Protein AF-A0A956IUY6-F1 (afdb_monomer_lite)

pLDDT: mean 93.05, std 10.93, range [33.16, 98.94]

Secondary structure (DSSP, 8-state):
-HHHHHHTT---HHHHHHHHHHHHHTT-HHHHHHHHHHHHTS--SSHHHHHHHHHHHHHHHHHHHHHTT-HHHHHHHHHHHHHHHHHHHT-TT--HHHHHHHHHHHHHHHHHTT-HHHHHHHHHHHHHH-TT-THHHHHHHHHHHHTT-HHHHHHHHHHHHT-SSS-HHHHHHHHHHHHHHHHHHTPPPPHHHHHHHHH--SSHHHHHHHHHHTTSS-HHHHHHT--SHHHHHHHHHHHHHHHHHTT-HHHHHHHHHHHHHTT-TTSHHHHHHHHHHHHT---SS---PPP--PPP-

Radius of gyration: 19.84 Å; chains: 1; bounding box: 49×43×56 Å

Structure (mmCIF, N/CA/C/O backbone):
data_AF-A0A956IUY6-F1
#
_entry.id   AF-A0A956IUY6-F1
#
loop_
_atom_site.group_PDB
_atom_site.id
_atom_site.type_symbol
_atom_site.label_atom_id
_atom_site.label_alt_id
_atom_site.label_comp_id
_atom_site.label_asym_id
_atom_site.label_entity_id
_atom_site.label_seq_id
_atom_site.pdbx_PDB_ins_code
_atom_site.Cartn_x
_atom_site.Cartn_y
_atom_site.Cartn_z
_atom_site.occupancy
_atom_site.B_iso_or_equiv
_atom_site.auth_seq_id
_atom_site.auth_comp_id
_atom_site.auth_asym_id
_atom_site.auth_atom_id
_atom_site.pdbx_PDB_model_num
ATOM 1 N N . ALA A 1 1 ? 6.434 24.674 -9.791 1.00 61.94 1 ALA A N 1
ATOM 2 C CA . ALA A 1 1 ? 7.194 24.278 -8.584 1.00 61.94 1 ALA A CA 1
ATOM 3 C C . ALA A 1 1 ? 8.699 24.231 -8.890 1.00 61.94 1 ALA A C 1
ATOM 5 O O . ALA A 1 1 ? 9.074 24.404 -10.044 1.00 61.94 1 ALA A O 1
ATOM 6 N N . LEU A 1 2 ? 9.573 24.048 -7.887 1.00 55.81 2 LEU A N 1
ATOM 7 C CA . LEU A 1 2 ? 11.030 23.901 -8.090 1.00 55.81 2 LEU A CA 1
ATOM 8 C C . LEU A 1 2 ? 11.377 22.728 -9.030 1.00 55.81 2 LEU A C 1
ATOM 10 O O . LEU A 1 2 ? 12.311 22.848 -9.816 1.00 55.81 2 LEU A O 1
ATOM 14 N N . LEU A 1 3 ? 10.569 21.661 -9.022 1.00 58.75 3 LEU A N 1
ATOM 15 C CA . LEU A 1 3 ? 10.688 20.514 -9.929 1.00 58.75 3 LEU A CA 1
ATOM 16 C C . LEU A 1 3 ? 10.552 20.921 -11.410 1.00 58.75 3 LEU A C 1
ATOM 18 O O . LEU A 1 3 ? 11.445 20.638 -12.200 1.00 58.75 3 LEU A O 1
ATOM 22 N N . ASP A 1 4 ? 9.523 21.698 -11.769 1.00 61.16 4 ASP A N 1
ATOM 23 C CA . ASP A 1 4 ? 9.330 22.192 -13.149 1.00 61.16 4 ASP A CA 1
ATOM 24 C C . ASP A 1 4 ? 10.471 23.102 -13.622 1.00 61.16 4 ASP A C 1
ATOM 26 O O . ASP A 1 4 ? 10.747 23.199 -14.816 1.00 61.16 4 ASP A O 1
ATOM 30 N N . ARG A 1 5 ? 11.124 23.815 -12.693 1.00 58.72 5 ARG A N 1
ATOM 31 C CA . ARG A 1 5 ? 12.310 24.627 -13.004 1.00 58.72 5 ARG A CA 1
ATOM 32 C C . ARG A 1 5 ? 13.546 23.750 -13.196 1.00 58.72 5 ARG A C 1
ATOM 34 O O . ARG A 1 5 ? 14.328 24.044 -14.088 1.00 58.72 5 ARG A O 1
ATOM 41 N N . SER A 1 6 ? 13.691 22.680 -12.414 1.00 56.53 6 SER A N 1
ATOM 42 C CA . SER A 1 6 ? 14.777 21.701 -12.554 1.00 56.53 6 SER A CA 1
ATOM 43 C C . SER A 1 6 ? 14.694 20.939 -13.879 1.00 56.53 6 SER A C 1
ATOM 45 O O . SER A 1 6 ? 15.703 20.785 -14.557 1.00 56.53 6 SER A O 1
ATOM 47 N N . LEU A 1 7 ? 13.490 20.523 -14.286 1.00 58.47 7 LEU A N 1
ATOM 48 C CA . LEU A 1 7 ? 13.259 19.794 -15.539 1.00 58.47 7 LEU A CA 1
ATOM 49 C C . LEU A 1 7 ? 13.544 20.633 -16.792 1.00 58.47 7 LEU A C 1
ATOM 51 O O . LEU A 1 7 ? 13.883 20.086 -17.835 1.00 58.47 7 LEU A O 1
ATOM 55 N N . LYS A 1 8 ? 13.438 21.963 -16.691 1.00 62.16 8 LYS A N 1
ATOM 56 C CA . LYS A 1 8 ? 13.801 22.892 -17.774 1.00 62.16 8 LYS A CA 1
ATOM 57 C C . LYS A 1 8 ? 15.310 23.072 -17.949 1.00 62.16 8 LYS A C 1
ATOM 59 O O . LYS A 1 8 ? 15.712 23.672 -18.941 1.00 62.16 8 LYS A O 1
ATOM 64 N N . ILE A 1 9 ? 16.116 22.624 -16.986 1.00 61.91 9 ILE A N 1
ATOM 65 C CA . ILE A 1 9 ? 17.575 22.771 -17.006 1.00 61.91 9 ILE A CA 1
ATOM 66 C C . ILE A 1 9 ? 18.215 21.474 -17.511 1.00 61.91 9 ILE A C 1
ATOM 68 O O . ILE A 1 9 ? 18.992 21.534 -18.457 1.00 61.91 9 ILE A O 1
ATOM 72 N N . GLU A 1 10 ? 17.843 20.318 -16.949 1.00 63.88 10 GLU A N 1
ATOM 73 C CA . GLU A 1 10 ? 18.279 19.003 -17.438 1.00 63.88 10 GLU A CA 1
ATOM 74 C C . GLU A 1 10 ? 17.299 17.903 -16.976 1.00 63.88 10 GLU A C 1
ATOM 76 O O . GLU A 1 10 ? 17.113 17.709 -15.767 1.00 63.88 10 GLU A O 1
ATOM 81 N N . PRO A 1 11 ? 16.619 17.193 -17.895 1.00 67.75 11 PRO A N 1
ATOM 82 C CA . PRO A 1 11 ? 15.758 16.082 -17.520 1.00 67.75 11 PRO A CA 1
ATOM 83 C C . PRO A 1 11 ? 16.616 14.884 -17.095 1.00 67.75 11 PRO A C 1
ATOM 85 O O . PRO A 1 11 ? 17.302 14.273 -17.908 1.00 67.75 11 PRO A O 1
ATOM 88 N N . VAL A 1 12 ? 16.551 14.532 -15.811 1.00 83.75 12 VAL A N 1
ATOM 89 C CA . VAL A 1 12 ? 17.154 13.306 -15.266 1.00 83.75 12 VAL A CA 1
ATOM 90 C C . VAL A 1 12 ? 16.061 12.281 -14.934 1.00 83.75 12 VAL A C 1
ATOM 92 O O . VAL A 1 12 ? 14.978 12.690 -14.494 1.00 83.75 12 VAL A O 1
ATOM 95 N N . PRO A 1 13 ? 16.318 10.963 -15.078 1.00 85.94 13 PRO A N 1
ATOM 96 C CA . PRO A 1 13 ? 15.289 9.928 -14.921 1.00 85.94 13 PRO A CA 1
ATOM 97 C C . PRO A 1 13 ? 14.530 9.997 -13.588 1.00 85.94 13 PRO A C 1
ATOM 99 O O . PRO A 1 13 ? 13.305 9.929 -13.574 1.00 85.94 13 PRO A O 1
ATOM 102 N N . ASN A 1 14 ? 15.239 10.247 -12.480 1.00 87.88 14 ASN A N 1
ATOM 103 C CA . ASN A 1 14 ? 14.647 10.422 -11.147 1.00 87.88 14 ASN A CA 1
ATOM 104 C C . ASN A 1 14 ? 13.584 11.534 -11.101 1.00 87.88 14 ASN A C 1
ATOM 106 O O . ASN A 1 14 ? 12.531 11.370 -10.488 1.00 87.88 14 ASN A O 1
ATOM 110 N N . SER A 1 15 ? 13.860 12.680 -11.730 1.00 88.75 15 SER A N 1
ATOM 111 C CA . SER A 1 15 ? 12.970 13.845 -11.690 1.00 88.75 15 SER A CA 1
ATOM 112 C C . SER A 1 15 ? 11.702 13.606 -12.499 1.00 88.75 15 SER A C 1
ATOM 114 O O . SER A 1 15 ? 10.618 13.995 -12.065 1.00 88.75 15 SER A O 1
ATOM 116 N N . LEU A 1 16 ? 11.828 12.946 -13.653 1.00 92.25 16 LEU A N 1
ATOM 117 C CA . LEU A 1 16 ? 10.680 12.556 -14.467 1.00 92.25 16 LEU A CA 1
ATOM 118 C C . LEU A 1 16 ? 9.860 11.452 -13.796 1.00 92.25 16 LEU A C 1
ATOM 120 O O . LEU A 1 16 ? 8.638 11.547 -13.782 1.00 92.25 16 LEU A O 1
ATOM 124 N N . PHE A 1 17 ? 10.503 10.470 -13.158 1.00 93.81 17 PHE A N 1
ATOM 125 C CA . PHE A 1 17 ? 9.806 9.434 -12.395 1.00 93.81 17 PHE A CA 1
ATOM 126 C C . PHE A 1 17 ? 8.985 10.034 -11.249 1.00 93.81 17 PHE A C 1
ATOM 128 O O . PHE A 1 17 ? 7.809 9.705 -11.072 1.00 93.81 17 PHE A O 1
ATOM 135 N N . LEU A 1 18 ? 9.584 10.962 -10.494 1.00 93.00 18 LEU A N 1
ATOM 136 C CA . LEU A 1 18 ? 8.896 11.663 -9.414 1.00 93.00 18 LEU A CA 1
ATOM 137 C C . LEU A 1 18 ? 7.740 12.519 -9.945 1.00 93.00 18 LEU A C 1
ATOM 139 O O . LEU A 1 18 ? 6.650 12.476 -9.376 1.00 93.00 18 LEU A O 1
ATOM 143 N N . LEU A 1 19 ? 7.952 13.267 -11.035 1.00 94.00 19 LEU A N 1
ATOM 144 C CA . LEU A 1 19 ? 6.888 14.039 -11.677 1.00 94.00 19 LEU A CA 1
ATOM 145 C C . LEU A 1 19 ? 5.740 13.123 -12.114 1.00 94.00 19 LEU A C 1
ATOM 147 O O . LEU A 1 19 ? 4.598 13.367 -11.736 1.00 94.00 19 LEU A O 1
ATOM 151 N N . GLY A 1 20 ? 6.042 12.052 -12.851 1.00 95.69 20 GLY A N 1
ATOM 152 C CA . GLY A 1 20 ? 5.048 11.098 -13.334 1.00 95.69 20 GLY A CA 1
ATOM 153 C C . GLY A 1 20 ? 4.250 10.470 -12.195 1.00 95.69 20 GLY A C 1
ATOM 154 O O . GLY A 1 20 ? 3.028 10.383 -12.274 1.00 95.69 20 GLY A O 1
ATOM 155 N N . THR A 1 21 ? 4.914 10.128 -11.089 1.00 94.94 21 THR A N 1
ATOM 156 C CA . THR A 1 21 ? 4.263 9.592 -9.884 1.00 94.94 21 THR A CA 1
ATOM 157 C C . THR A 1 21 ? 3.326 10.613 -9.231 1.00 94.94 21 THR A C 1
ATOM 159 O O . THR A 1 21 ? 2.204 10.269 -8.861 1.00 94.94 21 THR A O 1
ATOM 162 N N . ILE A 1 22 ? 3.752 11.873 -9.096 1.00 94.19 22 ILE A N 1
ATOM 163 C CA . ILE A 1 22 ? 2.924 12.943 -8.514 1.00 94.19 22 ILE A CA 1
ATOM 164 C C . ILE A 1 22 ? 1.703 13.224 -9.392 1.00 94.19 22 ILE A C 1
ATOM 166 O O . ILE A 1 22 ? 0.590 13.327 -8.878 1.00 94.19 22 ILE A O 1
ATOM 170 N N . GLU A 1 23 ? 1.899 13.343 -10.704 1.00 96.00 23 GLU A N 1
ATOM 171 C CA . GLU A 1 23 ? 0.816 13.615 -11.647 1.00 96.00 23 GLU A CA 1
ATOM 172 C C . GLU A 1 23 ? -0.161 12.434 -11.728 1.00 96.00 23 GLU A C 1
ATOM 174 O O . GLU A 1 23 ? -1.372 12.648 -11.739 1.00 96.00 23 GLU A O 1
ATOM 179 N N . LEU A 1 24 ? 0.330 11.191 -11.646 1.00 94.62 24 LEU A N 1
ATOM 180 C CA . LEU A 1 24 ? -0.515 10.000 -11.538 1.00 94.62 24 LEU A CA 1
ATOM 181 C C . LEU A 1 24 ? -1.391 10.041 -10.279 1.00 94.62 24 LEU A C 1
ATOM 183 O O . LEU A 1 24 ? -2.604 9.864 -10.372 1.00 94.62 24 LEU A O 1
ATOM 187 N N . LYS A 1 25 ? -0.808 10.336 -9.109 1.00 94.00 25 LYS A N 1
ATOM 188 C CA . LYS A 1 25 ? -1.557 10.443 -7.841 1.00 94.00 25 LYS A CA 1
ATOM 189 C C . LYS A 1 25 ? -2.567 11.598 -7.828 1.00 94.00 25 LYS A C 1
ATOM 191 O O . LYS A 1 25 ? -3.504 11.584 -7.036 1.00 94.00 25 LYS A O 1
ATOM 196 N N . ARG A 1 26 ? -2.398 12.590 -8.707 1.00 92.94 26 ARG A N 1
ATOM 197 C CA . ARG A 1 26 ? -3.339 13.704 -8.923 1.00 92.94 26 ARG A CA 1
ATOM 198 C C . ARG A 1 26 ? -4.395 13.431 -9.992 1.00 92.94 26 ARG A C 1
ATOM 200 O O . ARG A 1 26 ? -5.183 14.327 -10.270 1.00 92.94 26 ARG A O 1
ATOM 207 N N . ASP A 1 27 ? -4.410 12.235 -10.581 1.00 92.06 27 ASP A N 1
ATOM 208 C CA . ASP A 1 27 ? -5.267 11.882 -11.722 1.00 92.06 27 ASP A CA 1
ATOM 209 C C . ASP A 1 27 ? -5.000 12.728 -12.987 1.00 92.06 27 ASP A C 1
ATOM 211 O O . ASP A 1 27 ? -5.826 12.838 -13.891 1.00 92.06 27 ASP A O 1
ATOM 215 N N . HIS A 1 28 ? -3.811 13.323 -13.100 1.00 95.31 28 HIS A N 1
ATOM 216 C CA . HIS A 1 28 ? -3.365 14.028 -14.301 1.00 95.31 28 HIS A CA 1
ATOM 217 C C . HIS A 1 28 ? -2.681 13.046 -15.263 1.00 95.31 28 HIS A C 1
ATOM 219 O O . HIS A 1 28 ? -1.477 13.117 -15.521 1.00 95.31 28 HIS A O 1
ATOM 225 N N . LEU A 1 29 ? -3.459 12.093 -15.781 1.00 95.31 29 LEU A N 1
ATOM 226 C CA . LEU A 1 29 ? -2.933 10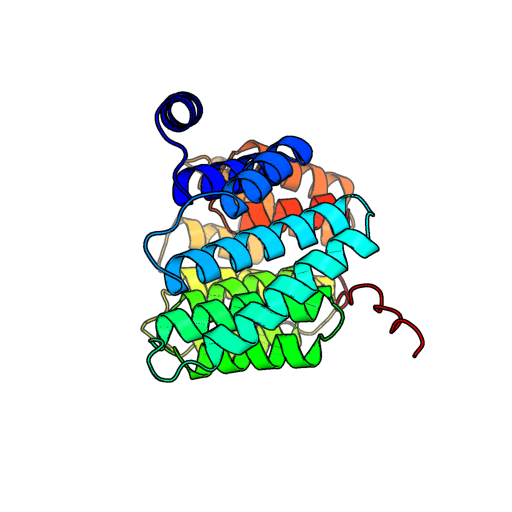.925 -16.498 1.00 95.31 29 LEU A CA 1
ATOM 227 C C . LEU A 1 29 ? -2.080 11.282 -17.721 1.00 95.31 29 LEU A C 1
ATOM 229 O O . LEU A 1 29 ? -1.043 10.662 -17.929 1.00 95.31 29 LEU A O 1
ATOM 233 N N . ASP A 1 30 ? -2.463 12.296 -18.498 1.00 96.00 30 ASP A N 1
ATOM 234 C CA . ASP A 1 30 ? -1.700 12.696 -19.689 1.00 96.00 30 ASP A CA 1
ATOM 235 C C . ASP A 1 30 ? -0.338 13.307 -19.328 1.00 96.00 30 ASP A C 1
ATOM 237 O O . ASP A 1 30 ? 0.658 13.044 -19.999 1.00 96.00 30 ASP A O 1
ATOM 241 N N . ALA A 1 31 ? -0.265 14.076 -18.236 1.00 95.69 31 ALA A N 1
ATOM 242 C CA . ALA A 1 31 ? 0.999 14.614 -17.735 1.00 95.69 31 ALA A CA 1
ATOM 243 C C . ALA A 1 31 ? 1.894 13.500 -17.168 1.00 95.69 31 ALA A C 1
ATOM 245 O O . ALA A 1 31 ? 3.108 13.513 -17.379 1.00 95.69 31 ALA A O 1
ATOM 246 N N . ALA A 1 32 ? 1.296 12.505 -16.505 1.00 96.88 32 ALA A N 1
ATOM 247 C CA . ALA A 1 32 ? 2.014 11.325 -16.042 1.00 96.88 32 ALA A CA 1
ATOM 248 C C . ALA A 1 32 ? 2.594 10.513 -17.213 1.00 96.88 32 ALA A C 1
ATOM 250 O O . ALA A 1 32 ? 3.769 10.157 -17.178 1.00 96.88 32 ALA A O 1
ATOM 251 N N . VAL A 1 33 ? 1.806 10.282 -18.273 1.00 97.31 33 VAL A N 1
ATOM 252 C CA . VAL A 1 33 ? 2.266 9.611 -19.504 1.00 97.31 33 VAL A CA 1
ATOM 253 C C . VAL A 1 33 ? 3.451 10.352 -20.114 1.00 97.31 33 VAL A C 1
ATOM 255 O O . VAL A 1 33 ? 4.488 9.733 -20.325 1.00 97.31 33 VAL A O 1
ATOM 258 N N . GLN A 1 34 ? 3.345 11.672 -20.305 1.00 95.75 34 GLN A N 1
ATOM 259 C CA . GLN A 1 34 ? 4.438 12.479 -20.863 1.00 95.75 34 GLN A CA 1
ATOM 260 C C . GLN A 1 34 ? 5.728 12.361 -20.043 1.00 95.75 34 GLN A C 1
ATOM 262 O O . GLN A 1 34 ? 6.816 12.273 -20.610 1.00 95.75 34 GLN A O 1
ATOM 267 N N . ALA A 1 35 ? 5.620 12.345 -18.712 1.00 95.25 35 ALA A N 1
ATOM 268 C CA . ALA A 1 35 ? 6.779 12.196 -17.845 1.00 95.25 35 ALA A CA 1
ATOM 269 C C . ALA A 1 35 ? 7.436 10.813 -17.994 1.00 95.25 35 ALA A C 1
ATOM 271 O O . ALA A 1 35 ? 8.656 10.740 -18.131 1.00 95.25 35 ALA A O 1
ATOM 272 N N . PHE A 1 36 ? 6.651 9.729 -18.007 1.00 96.88 36 PHE A N 1
ATOM 273 C CA . PHE A 1 36 ? 7.184 8.368 -18.132 1.00 96.88 36 PHE A CA 1
ATOM 274 C C . PHE A 1 36 ? 7.704 8.048 -19.541 1.00 96.88 36 PHE A C 1
ATOM 276 O O . PHE A 1 36 ? 8.741 7.402 -19.659 1.00 96.88 36 PHE A O 1
ATOM 283 N N . GLU A 1 37 ? 7.049 8.520 -20.605 1.00 95.12 37 GLU A N 1
ATOM 284 C CA . GLU A 1 37 ? 7.566 8.403 -21.978 1.00 95.12 37 GLU A CA 1
ATOM 285 C C . GLU A 1 37 ? 8.885 9.163 -22.124 1.00 95.12 37 GLU A C 1
ATOM 287 O O . GLU A 1 37 ? 9.869 8.607 -22.608 1.00 95.12 37 GLU A O 1
ATOM 292 N N . GLY A 1 38 ? 8.948 10.387 -21.591 1.00 92.06 38 GLY A N 1
ATOM 293 C CA . GLY A 1 38 ? 10.163 11.196 -21.609 1.00 92.06 38 GLY A CA 1
ATOM 294 C C . GLY A 1 38 ? 11.354 10.547 -20.901 1.00 92.06 38 GLY A C 1
ATOM 295 O O . GLY A 1 38 ? 12.486 10.903 -21.206 1.00 92.06 38 GLY A O 1
ATOM 296 N N . MET A 1 39 ? 11.136 9.595 -19.983 1.00 91.38 39 MET A N 1
ATOM 297 C CA . MET A 1 39 ? 12.223 8.836 -19.355 1.00 91.38 39 MET A CA 1
ATOM 298 C C . MET A 1 39 ? 12.868 7.832 -20.306 1.00 91.38 39 MET A C 1
ATOM 300 O O . MET A 1 39 ? 14.074 7.624 -20.213 1.00 91.38 39 MET A O 1
ATOM 304 N N . ILE A 1 40 ? 12.083 7.194 -21.177 1.00 88.38 40 ILE A N 1
ATOM 305 C CA . ILE A 1 40 ? 12.552 6.112 -22.059 1.00 88.38 40 ILE A CA 1
ATOM 306 C C . ILE A 1 40 ? 13.551 6.652 -23.092 1.00 88.38 40 ILE A C 1
ATOM 308 O O . ILE A 1 40 ? 14.512 5.966 -23.436 1.00 88.38 40 ILE A O 1
ATOM 312 N N . ASP A 1 41 ? 13.370 7.902 -23.519 1.00 82.31 41 ASP A N 1
ATOM 313 C CA . ASP A 1 41 ? 14.202 8.555 -24.534 1.00 82.31 41 ASP A CA 1
ATOM 314 C C . ASP A 1 41 ? 15.502 9.173 -23.979 1.00 82.31 41 ASP A C 1
ATOM 316 O O . ASP A 1 41 ? 16.304 9.725 -24.740 1.00 82.31 41 ASP A O 1
ATOM 320 N N . LEU A 1 42 ? 15.740 9.107 -22.662 1.00 88.25 42 LEU A N 1
ATOM 321 C CA . LEU A 1 42 ? 16.937 9.695 -22.056 1.00 88.25 42 LEU A CA 1
ATOM 322 C C . LEU A 1 42 ? 18.207 8.876 -22.346 1.00 88.25 42 LEU A C 1
ATOM 324 O O . LEU A 1 42 ? 18.173 7.645 -22.404 1.00 88.25 42 LEU A O 1
ATOM 328 N N . PRO A 1 43 ? 19.375 9.533 -22.467 1.00 86.94 43 PRO A N 1
ATOM 329 C CA . PRO A 1 43 ? 20.648 8.829 -22.435 1.00 86.94 43 PRO A CA 1
ATOM 330 C C . PRO A 1 43 ? 20.904 8.266 -21.028 1.00 86.94 43 PRO A C 1
ATOM 332 O O . PRO A 1 43 ? 20.683 8.940 -20.022 1.00 86.94 43 PRO A O 1
ATOM 335 N N . PHE A 1 44 ? 21.427 7.041 -20.954 1.00 87.81 44 PHE A N 1
ATOM 336 C CA . PHE A 1 44 ? 21.757 6.378 -19.692 1.00 87.81 44 PHE A CA 1
ATOM 337 C C . PHE A 1 44 ? 23.237 6.013 -19.624 1.00 87.81 44 PHE A C 1
ATOM 339 O O . PHE A 1 44 ? 23.822 5.552 -20.602 1.00 87.81 44 PHE A O 1
ATOM 346 N N . GLU A 1 45 ? 23.816 6.141 -18.431 1.00 86.25 45 GLU A N 1
ATOM 347 C CA . GLU A 1 45 ? 25.230 5.842 -18.165 1.00 86.25 45 GLU A CA 1
ATOM 348 C C . GLU A 1 45 ? 25.592 4.366 -18.389 1.00 86.25 45 GLU A C 1
ATOM 350 O O . GLU A 1 45 ? 26.735 4.032 -18.692 1.00 86.25 45 GLU A O 1
ATOM 355 N N . SER A 1 46 ? 24.624 3.461 -18.226 1.00 87.56 46 SER A N 1
ATOM 356 C CA . SER A 1 46 ? 24.822 2.027 -18.416 1.00 87.56 46 SER A CA 1
ATOM 357 C C . SER A 1 46 ? 23.551 1.339 -18.899 1.00 87.56 46 SER A C 1
ATOM 359 O O . SER A 1 46 ? 22.434 1.807 -18.668 1.00 87.56 46 SER A O 1
ATOM 361 N N . GLN A 1 47 ? 23.716 0.167 -19.519 1.00 86.62 47 GLN A N 1
ATOM 362 C CA . GLN A 1 47 ? 22.588 -0.675 -19.919 1.00 86.62 47 GLN A CA 1
ATOM 363 C C . GLN A 1 47 ? 21.741 -1.121 -18.720 1.00 86.62 47 GLN A C 1
ATOM 365 O O . GLN A 1 47 ? 20.527 -1.241 -18.853 1.00 86.62 47 GLN A O 1
ATOM 370 N N . LEU A 1 48 ? 22.362 -1.331 -17.556 1.00 85.50 48 LEU A N 1
ATOM 371 C CA . LEU A 1 48 ? 21.648 -1.673 -16.329 1.00 85.50 48 LEU A CA 1
ATOM 372 C C . LEU A 1 48 ? 20.789 -0.499 -15.837 1.00 85.50 48 LEU A C 1
ATOM 374 O O . LEU A 1 48 ? 19.627 -0.703 -15.505 1.00 85.50 48 LEU A O 1
ATOM 378 N N . SER A 1 49 ? 21.333 0.724 -15.835 1.00 87.69 49 SER A N 1
ATOM 379 C CA . SER A 1 49 ? 20.574 1.935 -15.484 1.00 87.69 49 SER A CA 1
ATOM 380 C C . SER A 1 49 ? 19.390 2.136 -16.432 1.00 87.69 49 SER A C 1
ATOM 382 O O . SER A 1 49 ? 18.257 2.276 -15.976 1.00 87.69 49 SER A O 1
ATOM 384 N N . ARG A 1 50 ? 19.627 2.021 -17.747 1.00 90.25 50 ARG A N 1
ATOM 385 C CA . ARG A 1 50 ? 18.569 2.060 -18.765 1.00 90.25 50 ARG A CA 1
ATOM 386 C C . ARG A 1 50 ? 17.463 1.050 -18.479 1.00 90.25 50 ARG A C 1
ATOM 388 O O . ARG A 1 50 ? 16.298 1.420 -18.434 1.00 90.25 50 ARG A O 1
ATOM 395 N N . LEU A 1 51 ? 17.829 -0.212 -18.242 1.00 90.75 51 LEU A N 1
ATOM 396 C CA . LEU A 1 51 ? 16.862 -1.285 -18.019 1.00 90.75 51 LEU A CA 1
ATOM 397 C C . LEU A 1 51 ? 15.971 -1.010 -16.799 1.00 90.75 51 LEU A C 1
ATOM 399 O O . LEU A 1 51 ? 14.764 -1.205 -16.881 1.00 90.75 51 LEU A O 1
ATOM 403 N N . ARG A 1 52 ? 16.540 -0.519 -15.688 1.00 90.19 52 ARG A N 1
ATOM 404 C CA . ARG A 1 52 ? 15.769 -0.166 -14.481 1.00 90.19 52 ARG A CA 1
ATOM 405 C C . ARG A 1 52 ? 14.722 0.909 -14.774 1.00 90.19 52 ARG A C 1
ATOM 407 O O . ARG A 1 52 ? 13.573 0.775 -14.356 1.00 90.19 52 ARG A O 1
ATOM 414 N N . TRP A 1 53 ? 15.112 1.954 -15.502 1.00 93.62 53 TRP A N 1
ATOM 415 C CA . TRP A 1 53 ? 14.225 3.072 -15.813 1.00 93.62 53 TRP A CA 1
ATOM 416 C C . TRP A 1 53 ? 13.168 2.725 -16.860 1.00 93.62 53 TRP A C 1
ATOM 418 O O . TRP A 1 53 ? 12.009 3.097 -16.682 1.00 93.62 53 TRP A O 1
ATOM 428 N N . GLU A 1 54 ? 13.530 1.958 -17.890 1.00 94.75 54 GLU A N 1
ATOM 429 C CA . GLU A 1 54 ? 12.581 1.425 -18.874 1.00 94.75 54 GLU A CA 1
ATOM 430 C C . GLU A 1 54 ? 11.528 0.534 -18.198 1.00 94.75 54 GLU A C 1
ATOM 432 O O . GLU A 1 54 ? 10.337 0.719 -18.442 1.00 94.75 54 GLU A O 1
ATOM 437 N N . ILE A 1 55 ? 11.934 -0.368 -17.292 1.00 96.06 55 ILE A N 1
ATOM 438 C CA . ILE A 1 55 ? 11.002 -1.212 -16.527 1.00 96.06 55 ILE A CA 1
ATOM 439 C C . ILE A 1 55 ? 9.992 -0.348 -15.769 1.00 96.06 55 ILE A C 1
ATOM 441 O O . ILE A 1 55 ? 8.787 -0.581 -15.881 1.00 96.06 55 ILE A O 1
ATOM 445 N N . ALA A 1 56 ? 10.469 0.645 -15.011 1.00 95.94 56 ALA A N 1
ATOM 446 C CA . ALA A 1 56 ? 9.608 1.520 -14.220 1.00 95.94 56 ALA A CA 1
ATOM 447 C C . ALA A 1 56 ? 8.627 2.304 -15.109 1.00 95.94 56 ALA A C 1
ATOM 449 O O . ALA A 1 56 ? 7.424 2.321 -14.842 1.00 95.94 56 ALA A O 1
ATOM 450 N N . ALA A 1 57 ? 9.119 2.897 -16.201 1.00 97.06 57 ALA A N 1
ATOM 451 C CA . ALA A 1 57 ? 8.292 3.640 -17.146 1.00 97.06 57 ALA A CA 1
ATOM 452 C C . ALA A 1 57 ? 7.228 2.745 -17.799 1.00 97.06 57 ALA A C 1
ATOM 454 O O . ALA A 1 57 ? 6.043 3.079 -17.780 1.00 97.06 57 ALA A O 1
ATOM 455 N N . HIS A 1 58 ? 7.610 1.572 -18.313 1.00 98.19 58 HIS A N 1
ATOM 456 C CA . HIS A 1 58 ? 6.668 0.625 -18.907 1.00 98.19 58 HIS A CA 1
ATOM 457 C C . HIS A 1 58 ? 5.645 0.103 -17.885 1.00 98.19 58 HIS A C 1
ATOM 459 O O . HIS A 1 58 ? 4.465 -0.007 -18.216 1.00 98.19 58 HIS A O 1
ATOM 465 N N . ALA A 1 59 ? 6.038 -0.169 -16.639 1.00 97.94 59 ALA A N 1
ATOM 466 C CA . ALA A 1 59 ? 5.101 -0.595 -15.601 1.00 97.94 59 ALA A CA 1
ATOM 467 C C . ALA A 1 59 ? 4.021 0.471 -15.333 1.00 97.94 59 ALA A C 1
ATOM 469 O O . ALA A 1 59 ? 2.828 0.153 -15.331 1.00 97.94 59 ALA A O 1
ATOM 470 N N . HIS A 1 60 ? 4.418 1.739 -15.178 1.00 97.88 60 HIS A N 1
ATOM 471 C CA . HIS A 1 60 ? 3.479 2.838 -14.945 1.00 97.88 60 HIS A CA 1
ATOM 472 C C . HIS A 1 60 ? 2.620 3.165 -16.169 1.00 97.88 60 HIS A C 1
ATOM 474 O O . HIS A 1 60 ? 1.405 3.303 -16.029 1.00 97.88 60 HIS A O 1
ATOM 480 N N . LEU A 1 61 ? 3.201 3.229 -17.372 1.00 98.31 61 LEU A N 1
ATOM 481 C CA . LEU A 1 61 ? 2.446 3.440 -18.615 1.00 98.31 61 LEU A CA 1
ATOM 482 C C . LEU A 1 61 ? 1.405 2.338 -18.828 1.00 98.31 61 LEU A C 1
ATOM 484 O O . LEU A 1 61 ? 0.257 2.624 -19.167 1.00 98.31 61 LEU A O 1
ATOM 488 N N . GLY A 1 62 ? 1.780 1.088 -18.546 1.00 97.31 62 GLY A N 1
ATOM 489 C CA . GLY A 1 62 ? 0.873 -0.051 -18.575 1.00 97.31 62 GLY A CA 1
ATOM 490 C C . GLY A 1 62 ? -0.347 0.157 -17.678 1.00 97.31 62 GLY A C 1
ATOM 491 O O . GLY A 1 62 ? -1.486 0.056 -18.136 1.00 97.31 62 GLY A O 1
ATOM 492 N N . GLN A 1 63 ? -0.117 0.518 -16.414 1.00 94.62 63 GLN A N 1
ATOM 493 C CA . GLN A 1 63 ? -1.182 0.789 -15.441 1.00 94.62 63 GLN A CA 1
ATOM 494 C C . GLN A 1 63 ? -2.055 1.987 -15.842 1.00 94.62 63 GLN A C 1
ATOM 496 O O . GLN A 1 63 ? -3.282 1.897 -15.777 1.00 94.62 63 GLN A O 1
ATOM 501 N N . ILE A 1 64 ? -1.450 3.085 -16.308 1.00 96.06 64 ILE A N 1
ATOM 502 C CA . ILE A 1 64 ? -2.185 4.279 -16.746 1.00 96.06 64 ILE A CA 1
ATOM 503 C C . ILE A 1 64 ? -3.089 3.952 -17.935 1.00 96.06 64 ILE A C 1
ATOM 505 O O . ILE A 1 64 ? -4.267 4.310 -17.932 1.00 96.06 64 ILE A O 1
ATOM 509 N N . PHE A 1 65 ? -2.587 3.232 -18.940 1.00 96.69 65 PHE A N 1
ATOM 510 C CA . PHE A 1 65 ? -3.403 2.857 -20.091 1.00 96.69 65 PHE A CA 1
ATOM 511 C C . PHE A 1 65 ? -4.530 1.894 -19.723 1.00 96.69 65 PHE A C 1
ATOM 513 O O . PHE A 1 65 ? -5.645 2.069 -20.218 1.00 96.69 65 PHE A O 1
ATOM 520 N N . LEU A 1 66 ? -4.297 0.943 -18.814 1.00 92.81 66 LEU A N 1
ATOM 521 C CA . LEU A 1 66 ? -5.375 0.105 -18.282 1.00 92.81 66 LEU A CA 1
ATOM 522 C C . LEU A 1 66 ? -6.453 0.945 -17.584 1.00 92.81 66 LEU A C 1
ATOM 524 O O . LEU A 1 66 ? -7.636 0.753 -17.864 1.00 92.81 66 LEU A O 1
ATOM 528 N N . ARG A 1 67 ? -6.059 1.925 -16.760 1.00 90.31 67 ARG A N 1
ATOM 529 C CA . ARG A 1 67 ? -6.981 2.867 -16.102 1.00 90.31 67 ARG A CA 1
ATOM 530 C C . ARG A 1 67 ? -7.781 3.707 -17.102 1.00 90.31 67 ARG A C 1
ATOM 532 O O . ARG A 1 67 ? -8.962 3.953 -16.891 1.00 90.31 67 ARG A O 1
ATOM 539 N N . GLN A 1 68 ? -7.173 4.101 -18.220 1.00 92.81 68 GLN A N 1
ATOM 540 C CA . GLN A 1 68 ? -7.852 4.800 -19.319 1.00 92.81 68 GLN A CA 1
ATOM 541 C C . GLN A 1 68 ? -8.752 3.880 -20.173 1.00 92.81 68 GLN A C 1
ATOM 543 O O . GLN A 1 68 ? -9.317 4.328 -21.170 1.00 92.81 68 GLN A O 1
ATOM 548 N N . GLY A 1 69 ? -8.855 2.584 -19.852 1.00 91.81 69 GLY A N 1
ATOM 549 C CA . GLY A 1 69 ? -9.582 1.592 -20.653 1.00 91.81 69 GLY A CA 1
ATOM 550 C C . GLY A 1 69 ? -8.861 1.169 -21.942 1.00 91.81 69 GLY A C 1
ATOM 551 O O . GLY A 1 69 ? -9.390 0.375 -22.723 1.00 91.81 69 GLY A O 1
ATOM 552 N N . LYS A 1 70 ? -7.632 1.648 -22.172 1.00 94.88 70 LYS A N 1
ATOM 553 C CA . LYS A 1 70 ? -6.779 1.299 -23.317 1.00 94.88 70 LYS A CA 1
ATOM 554 C C . LYS A 1 70 ? -6.063 -0.028 -23.045 1.00 94.88 70 LYS A C 1
ATOM 556 O O . LYS A 1 70 ? -4.854 -0.074 -22.822 1.00 94.88 70 LYS A O 1
ATOM 561 N N . LYS A 1 71 ? -6.825 -1.127 -23.079 1.00 92.94 71 LYS A N 1
ATOM 562 C CA . LYS A 1 71 ? -6.341 -2.463 -22.684 1.00 92.94 71 LYS A CA 1
ATOM 563 C C . LYS A 1 71 ? -5.125 -2.946 -23.482 1.00 92.94 71 LYS A C 1
ATOM 565 O O . LYS A 1 71 ? -4.144 -3.360 -22.878 1.00 92.94 71 LYS A O 1
ATOM 570 N N . ALA A 1 72 ? -5.165 -2.875 -24.814 1.00 95.12 72 ALA A N 1
ATOM 571 C CA . ALA A 1 72 ? -4.075 -3.387 -25.652 1.00 95.12 72 ALA A CA 1
ATOM 572 C C . ALA A 1 72 ? -2.736 -2.638 -25.449 1.00 95.12 72 ALA A C 1
ATOM 574 O O . ALA A 1 72 ? -1.748 -3.316 -25.170 1.00 95.12 72 ALA A O 1
ATOM 575 N N . PRO A 1 73 ? -2.685 -1.287 -25.480 1.00 96.31 73 PRO A N 1
ATOM 576 C CA . PRO A 1 73 ? -1.471 -0.549 -25.121 1.00 96.31 73 PRO A CA 1
ATOM 577 C C . PRO A 1 73 ? -0.999 -0.852 -23.696 1.00 96.31 73 PRO A C 1
ATOM 579 O O . PRO A 1 73 ? 0.186 -1.075 -23.467 1.00 96.31 73 PRO A O 1
ATOM 582 N N . GLY A 1 74 ? -1.931 -0.919 -22.737 1.00 96.50 74 GLY A N 1
ATOM 583 C CA . GLY A 1 74 ? -1.606 -1.237 -21.348 1.00 96.50 74 GLY A CA 1
ATOM 584 C C . GLY A 1 74 ? -0.898 -2.584 -21.207 1.00 96.50 74 GLY A C 1
ATOM 585 O O . GLY A 1 74 ? 0.187 -2.667 -20.635 1.00 96.50 74 GLY A O 1
ATOM 586 N N . GLU A 1 75 ? -1.466 -3.636 -21.798 1.00 96.31 75 GLU A N 1
ATOM 587 C CA . GLU A 1 75 ? -0.858 -4.969 -21.811 1.00 96.31 75 GLU A CA 1
ATOM 588 C C . GLU A 1 75 ? 0.494 -5.007 -22.529 1.00 96.31 75 GLU A C 1
ATOM 590 O O . GLU A 1 75 ? 1.386 -5.742 -22.108 1.00 96.31 75 GLU A O 1
ATOM 595 N N . GLU A 1 76 ? 0.663 -4.248 -23.612 1.00 97.38 76 GLU A N 1
ATOM 596 C CA . GLU A 1 76 ? 1.927 -4.189 -24.344 1.00 97.38 76 GLU A CA 1
ATOM 597 C C . GLU A 1 76 ? 3.057 -3.654 -23.460 1.00 97.38 76 GLU A C 1
ATOM 599 O O . GLU A 1 76 ? 4.082 -4.327 -23.308 1.00 97.38 76 GLU A O 1
ATOM 604 N N . HIS A 1 77 ? 2.838 -2.513 -22.801 1.00 98.19 77 HIS A N 1
ATOM 605 C CA . HIS A 1 77 ? 3.801 -1.943 -21.860 1.00 98.19 77 HIS A CA 1
ATOM 606 C C . HIS A 1 77 ? 4.099 -2.906 -20.699 1.00 98.19 77 HIS A C 1
ATOM 608 O O . HIS A 1 77 ? 5.265 -3.179 -20.410 1.00 98.19 77 HIS A O 1
ATOM 614 N N . LEU A 1 78 ? 3.072 -3.513 -20.093 1.00 98.25 78 LEU A N 1
ATOM 615 C CA . LEU A 1 78 ? 3.264 -4.492 -19.016 1.00 98.25 78 LEU A CA 1
ATOM 616 C C . LEU A 1 78 ? 4.075 -5.716 -19.468 1.00 98.25 78 LEU A C 1
ATOM 618 O O . LEU A 1 78 ? 4.945 -6.187 -18.737 1.00 98.25 78 LEU A O 1
ATOM 622 N N . ARG A 1 79 ? 3.851 -6.219 -20.689 1.00 98.12 79 ARG A N 1
ATOM 623 C CA . ARG A 1 79 ? 4.632 -7.338 -21.243 1.00 98.12 79 ARG A CA 1
ATOM 624 C C . ARG A 1 79 ? 6.081 -6.954 -21.532 1.00 98.12 79 ARG A C 1
ATOM 626 O O . ARG A 1 79 ? 6.950 -7.818 -21.416 1.00 98.12 79 ARG A O 1
ATOM 633 N N . VAL A 1 80 ? 6.358 -5.709 -21.928 1.00 97.88 80 VAL A N 1
ATOM 634 C CA . VAL A 1 80 ? 7.739 -5.217 -22.076 1.00 97.88 80 VAL A CA 1
ATOM 635 C C . VAL A 1 80 ? 8.439 -5.226 -20.718 1.00 97.88 80 VAL A C 1
ATOM 637 O O . VAL A 1 80 ? 9.468 -5.894 -20.588 1.00 97.88 80 VAL A O 1
ATOM 640 N N . ALA A 1 81 ? 7.837 -4.599 -19.702 1.00 98.25 81 ALA A N 1
ATOM 641 C CA . ALA A 1 81 ? 8.379 -4.571 -18.344 1.00 98.25 81 ALA A CA 1
ATOM 642 C C . ALA A 1 81 ? 8.599 -5.988 -17.785 1.00 98.25 81 ALA A C 1
ATOM 644 O O . ALA A 1 81 ? 9.663 -6.283 -17.246 1.00 98.25 81 ALA A O 1
ATOM 645 N N . LEU A 1 82 ? 7.643 -6.904 -17.990 1.00 98.44 82 LEU A N 1
ATOM 646 C CA . LEU A 1 82 ? 7.757 -8.301 -17.559 1.00 98.44 82 LEU A CA 1
ATOM 647 C C . LEU A 1 82 ? 8.960 -9.017 -18.192 1.00 98.44 82 LEU A C 1
ATOM 649 O O . LEU A 1 82 ? 9.713 -9.696 -17.493 1.00 98.44 82 LEU A O 1
ATOM 653 N N . ARG A 1 83 ? 9.168 -8.873 -19.510 1.00 97.75 83 ARG A N 1
ATOM 654 C CA . ARG A 1 83 ? 10.327 -9.481 -20.190 1.00 97.75 83 ARG A CA 1
ATOM 655 C C . ARG A 1 83 ? 11.643 -8.935 -19.641 1.00 97.75 83 ARG A C 1
ATOM 657 O O . ARG A 1 83 ? 12.558 -9.712 -19.388 1.00 97.75 83 ARG A O 1
ATOM 664 N N . GLN A 1 84 ? 11.717 -7.623 -19.436 1.00 96.31 84 GLN A N 1
ATOM 665 C CA . GLN A 1 84 ? 12.901 -6.955 -18.903 1.00 96.31 84 GLN A CA 1
ATOM 666 C C . GLN A 1 84 ? 13.194 -7.368 -17.453 1.00 96.31 84 GLN A C 1
ATOM 668 O O . GLN A 1 84 ? 14.339 -7.687 -17.136 1.00 96.31 84 GLN A O 1
ATOM 673 N N . LEU A 1 85 ? 12.169 -7.456 -16.600 1.00 97.38 85 LEU A N 1
ATOM 674 C CA . LEU A 1 85 ? 12.286 -7.948 -15.224 1.00 97.38 85 LEU A CA 1
ATOM 675 C C . LEU A 1 85 ? 12.745 -9.403 -15.166 1.00 97.38 85 LEU A C 1
ATOM 677 O O . LEU A 1 85 ? 13.600 -9.730 -14.352 1.00 97.38 85 LEU A O 1
ATOM 681 N N . ASN A 1 86 ? 12.237 -10.272 -16.044 1.00 96.25 86 ASN A N 1
ATOM 682 C CA . ASN A 1 86 ? 12.698 -11.661 -16.112 1.00 96.25 86 ASN A CA 1
ATOM 683 C C . ASN A 1 86 ? 14.196 -11.748 -16.411 1.00 96.25 86 ASN A C 1
ATOM 685 O O . ASN A 1 86 ? 14.897 -12.540 -15.783 1.00 96.25 86 ASN A O 1
ATOM 689 N N . SER A 1 87 ? 14.693 -10.921 -17.335 1.00 91.62 87 SER A N 1
ATOM 690 C CA . SER A 1 87 ? 16.129 -10.824 -17.587 1.00 91.62 87 SER A CA 1
ATOM 691 C C . SER A 1 87 ? 16.871 -10.270 -16.373 1.00 91.62 87 SER A C 1
ATOM 693 O O . SER A 1 87 ? 17.857 -10.872 -15.970 1.00 91.62 87 SER A O 1
ATOM 695 N N . LEU A 1 88 ? 16.387 -9.175 -15.772 1.00 92.19 88 LEU A N 1
ATOM 696 C CA . LEU A 1 88 ? 17.044 -8.484 -14.658 1.00 92.19 88 LEU A CA 1
ATOM 697 C C . LEU A 1 88 ? 17.159 -9.361 -13.401 1.00 92.19 88 LEU A C 1
ATOM 699 O O . LEU A 1 88 ? 18.237 -9.492 -12.831 1.00 92.19 88 LEU A O 1
ATOM 703 N N . ILE A 1 89 ? 16.073 -10.027 -13.008 1.00 94.62 89 ILE A N 1
ATOM 704 C CA . ILE A 1 89 ? 16.039 -10.925 -11.847 1.00 94.62 89 ILE A CA 1
ATOM 705 C C . ILE A 1 89 ? 16.954 -12.136 -12.067 1.00 94.62 89 ILE A C 1
ATOM 707 O O . ILE A 1 89 ? 17.496 -12.670 -11.110 1.00 94.62 89 ILE A O 1
ATOM 711 N N . ALA A 1 90 ? 17.177 -12.580 -13.305 1.00 91.38 90 ALA A N 1
ATOM 712 C CA . ALA A 1 90 ? 18.068 -13.708 -13.576 1.00 91.38 90 ALA A CA 1
ATOM 713 C C . ALA A 1 90 ? 19.567 -13.363 -13.463 1.00 91.38 90 ALA A C 1
ATOM 715 O O . ALA A 1 90 ? 20.392 -14.276 -13.521 1.00 91.38 90 ALA A O 1
ATOM 716 N N . PHE A 1 91 ? 19.949 -12.088 -13.294 1.00 88.88 91 PHE A N 1
ATOM 717 C CA . PHE A 1 91 ? 21.360 -11.721 -13.155 1.00 88.88 91 PHE A CA 1
ATOM 718 C C . PHE A 1 91 ? 21.947 -12.262 -11.837 1.00 88.88 91 PHE A C 1
ATOM 720 O O . PHE A 1 91 ? 21.429 -11.954 -10.756 1.00 88.88 91 PHE A O 1
ATOM 727 N N . PRO A 1 92 ? 23.048 -13.040 -11.891 1.00 86.31 92 PRO A N 1
ATOM 728 C CA . PRO A 1 92 ? 23.657 -13.612 -10.689 1.00 86.31 92 PRO A CA 1
ATOM 729 C C . PRO A 1 92 ? 24.224 -12.570 -9.722 1.00 86.31 92 PRO A C 1
ATOM 731 O O . PRO A 1 92 ? 24.217 -12.795 -8.523 1.00 86.31 92 PRO A O 1
ATOM 734 N N . SER A 1 93 ? 24.701 -11.435 -10.238 1.00 87.25 93 SER A N 1
ATOM 735 C CA . SER A 1 93 ? 25.317 -10.360 -9.448 1.00 87.25 93 SER A CA 1
ATOM 736 C C . SER A 1 93 ? 24.319 -9.322 -8.932 1.00 87.25 93 SER A C 1
ATOM 738 O O . SER A 1 93 ? 24.733 -8.241 -8.533 1.00 87.25 93 SER A O 1
ATOM 740 N N . LEU A 1 94 ? 23.017 -9.578 -9.062 1.00 90.50 94 LEU A N 1
ATOM 741 C CA . LEU A 1 94 ? 21.996 -8.687 -8.525 1.00 90.50 94 LEU A CA 1
ATOM 742 C C . LEU A 1 94 ? 21.892 -8.926 -7.017 1.00 90.50 94 LEU A C 1
ATOM 744 O O . LEU A 1 94 ? 21.656 -10.067 -6.607 1.00 90.50 94 LEU A O 1
ATOM 748 N N . GLU A 1 95 ? 22.062 -7.866 -6.231 1.00 94.31 95 GLU A N 1
ATOM 749 C CA . GLU A 1 95 ? 21.978 -7.930 -4.771 1.00 94.31 95 GLU A CA 1
ATOM 750 C C . GLU A 1 95 ? 20.578 -8.371 -4.325 1.00 94.31 95 GLU A C 1
ATOM 752 O O . GLU A 1 95 ? 19.582 -8.133 -5.018 1.00 94.31 95 GLU A O 1
ATOM 757 N N . ASP A 1 96 ? 20.484 -9.011 -3.160 1.00 95.56 96 ASP A N 1
ATOM 758 C CA . ASP A 1 96 ? 19.227 -9.600 -2.684 1.00 95.56 96 ASP A CA 1
ATOM 759 C C . ASP A 1 96 ? 18.127 -8.551 -2.458 1.00 95.56 96 ASP A C 1
ATOM 761 O O . ASP A 1 96 ? 16.972 -8.791 -2.822 1.00 95.56 96 ASP A O 1
ATOM 765 N N . ASP A 1 97 ? 18.479 -7.358 -1.973 1.00 95.38 97 ASP A N 1
ATOM 766 C CA . ASP A 1 97 ? 17.548 -6.230 -1.817 1.00 95.38 97 ASP A CA 1
ATOM 767 C C . ASP A 1 97 ? 16.963 -5.782 -3.164 1.00 95.38 97 ASP A C 1
ATOM 769 O O . ASP A 1 97 ? 15.747 -5.620 -3.308 1.00 95.38 97 ASP A O 1
ATOM 773 N N . GLU A 1 98 ? 17.811 -5.649 -4.188 1.00 94.12 98 GLU A N 1
ATOM 774 C CA . GLU A 1 98 ? 17.381 -5.278 -5.539 1.00 94.12 98 GLU A CA 1
ATOM 775 C C . GLU A 1 98 ? 16.530 -6.387 -6.167 1.00 94.12 98 GLU A C 1
ATOM 777 O O . GLU A 1 98 ? 15.487 -6.128 -6.773 1.00 94.12 98 GLU A O 1
ATOM 782 N N . ARG A 1 99 ? 16.945 -7.644 -5.990 1.00 96.06 99 ARG A N 1
ATOM 783 C CA . ARG A 1 99 ? 16.212 -8.825 -6.450 1.00 96.06 99 ARG A CA 1
ATOM 784 C C . ARG A 1 99 ? 14.824 -8.890 -5.823 1.00 96.06 99 ARG A C 1
ATOM 786 O O . ARG A 1 99 ? 13.855 -9.126 -6.542 1.00 96.06 99 ARG A O 1
ATOM 793 N N . SER A 1 100 ? 14.722 -8.651 -4.519 1.00 97.56 100 SER A N 1
ATOM 794 C CA . SER A 1 100 ? 13.460 -8.618 -3.779 1.00 97.56 100 SER A CA 1
ATOM 795 C C . SER A 1 100 ? 12.529 -7.518 -4.293 1.00 97.56 100 SER A C 1
ATOM 797 O O . SER A 1 100 ? 11.380 -7.798 -4.642 1.00 97.56 100 SER A O 1
ATOM 799 N N . ALA A 1 101 ? 13.037 -6.295 -4.476 1.00 96.44 101 ALA A N 1
ATOM 800 C CA . ALA A 1 101 ? 12.263 -5.198 -5.059 1.00 96.44 101 ALA A CA 1
ATOM 801 C C . ALA A 1 101 ? 11.747 -5.538 -6.472 1.00 96.44 101 ALA A C 1
ATOM 803 O O . ALA A 1 101 ? 10.570 -5.339 -6.778 1.00 96.44 101 ALA A O 1
ATOM 804 N N . HIS A 1 102 ? 12.587 -6.125 -7.328 1.00 97.31 102 HIS A N 1
ATOM 805 C CA . HIS A 1 102 ? 12.186 -6.524 -8.679 1.00 97.31 102 HIS A CA 1
ATOM 806 C C . HIS A 1 102 ? 11.182 -7.685 -8.705 1.00 97.31 102 HIS A C 1
ATOM 808 O O . HIS A 1 102 ? 10.310 -7.702 -9.575 1.00 97.31 102 HIS A O 1
ATOM 814 N N . LEU A 1 103 ? 11.248 -8.619 -7.752 1.00 98.50 103 LEU A N 1
ATOM 815 C CA . LEU A 1 103 ? 10.217 -9.647 -7.572 1.00 98.50 103 LEU A CA 1
ATOM 816 C C . LEU A 1 103 ? 8.866 -9.015 -7.216 1.00 98.50 103 LEU A C 1
ATOM 818 O O . LEU A 1 103 ? 7.854 -9.378 -7.807 1.00 98.50 103 LEU A O 1
ATOM 822 N N . ILE A 1 104 ? 8.837 -8.020 -6.327 1.00 98.50 104 ILE A N 1
ATOM 823 C CA . ILE A 1 104 ? 7.600 -7.301 -5.979 1.00 98.50 104 ILE A CA 1
ATOM 824 C C . ILE A 1 104 ? 7.026 -6.575 -7.203 1.00 98.50 104 ILE A C 1
ATOM 826 O O . ILE A 1 104 ? 5.827 -6.674 -7.476 1.00 98.50 104 ILE A O 1
ATOM 830 N N . GLU A 1 105 ? 7.861 -5.877 -7.978 1.00 98.06 105 GLU A N 1
ATOM 831 C CA . GLU A 1 105 ? 7.417 -5.227 -9.218 1.00 98.06 105 GLU A CA 1
ATOM 832 C C . GLU A 1 105 ? 6.861 -6.232 -10.231 1.00 98.06 105 GLU A C 1
ATOM 834 O O . GLU A 1 105 ? 5.779 -6.021 -10.792 1.00 98.06 105 GLU A O 1
ATOM 839 N N . ARG A 1 106 ? 7.552 -7.362 -10.425 1.00 98.50 106 ARG A N 1
ATOM 840 C CA . ARG A 1 106 ? 7.090 -8.421 -11.324 1.00 98.50 106 ARG A CA 1
ATOM 841 C C . ARG A 1 106 ? 5.772 -9.021 -10.849 1.00 98.50 106 ARG A C 1
ATOM 843 O O . ARG A 1 106 ? 4.883 -9.210 -11.676 1.00 98.50 106 ARG A O 1
ATOM 850 N N . GLY A 1 107 ? 5.604 -9.219 -9.543 1.00 98.31 107 GLY A N 1
ATOM 851 C CA . GLY A 1 107 ? 4.360 -9.697 -8.953 1.00 98.31 107 GLY A CA 1
ATOM 852 C C . GLY A 1 107 ? 3.172 -8.788 -9.279 1.00 98.31 107 GLY A C 1
ATOM 853 O O . GLY A 1 107 ? 2.146 -9.260 -9.764 1.00 98.31 107 GLY A O 1
ATOM 854 N N . LYS A 1 108 ? 3.323 -7.466 -9.133 1.00 97.88 108 LYS A N 1
ATOM 855 C CA . LYS A 1 108 ? 2.270 -6.498 -9.502 1.00 97.88 108 LYS A CA 1
ATOM 856 C C . LYS A 1 108 ? 1.921 -6.547 -10.995 1.00 97.88 108 LYS A C 1
ATOM 858 O O . LYS A 1 108 ? 0.748 -6.466 -11.357 1.00 97.88 108 LYS A O 1
ATOM 863 N N . ILE A 1 109 ? 2.923 -6.701 -11.863 1.00 98.06 109 ILE A N 1
ATOM 864 C CA . ILE A 1 109 ? 2.724 -6.802 -13.318 1.00 98.06 109 ILE A CA 1
ATOM 865 C C . ILE A 1 109 ? 2.025 -8.113 -13.696 1.00 98.06 109 ILE A C 1
ATOM 867 O O . ILE A 1 109 ? 1.066 -8.090 -14.466 1.00 98.06 109 ILE A O 1
ATOM 871 N N . LEU A 1 110 ? 2.471 -9.243 -13.142 1.00 97.81 110 LEU A N 1
ATOM 872 C CA . LEU A 1 110 ? 1.844 -10.553 -13.331 1.00 97.81 110 LEU A CA 1
ATOM 873 C C . LEU A 1 110 ? 0.387 -10.522 -12.885 1.00 97.81 110 LEU A C 1
ATOM 875 O O . LEU A 1 110 ? -0.488 -10.970 -13.622 1.00 97.81 110 LEU A O 1
ATOM 879 N N . PHE A 1 111 ? 0.117 -9.908 -11.730 1.00 97.19 111 PHE A N 1
ATOM 880 C CA . PHE A 1 111 ? -1.242 -9.708 -11.258 1.00 97.19 111 PHE A CA 1
ATOM 881 C C . PHE A 1 111 ? -2.058 -8.943 -12.295 1.00 97.19 111 PHE A C 1
ATOM 883 O O . PHE A 1 111 ? -3.067 -9.466 -12.742 1.00 97.19 111 PHE A O 1
ATOM 890 N N . ALA A 1 112 ? -1.606 -7.768 -12.745 1.00 95.19 112 ALA A N 1
ATOM 891 C CA . ALA A 1 112 ? -2.324 -6.958 -13.734 1.00 95.19 112 ALA A CA 1
ATOM 892 C C . ALA A 1 112 ? -2.570 -7.687 -15.074 1.00 95.19 112 ALA A C 1
ATOM 894 O O . ALA A 1 112 ? -3.569 -7.422 -15.743 1.00 95.19 112 ALA A O 1
ATOM 895 N N . LEU A 1 113 ? -1.697 -8.628 -15.447 1.00 95.69 113 LEU A N 1
ATOM 896 C CA . LEU A 1 113 ? -1.843 -9.496 -16.623 1.00 95.69 113 LEU A CA 1
ATOM 897 C C . LEU A 1 113 ? -2.745 -10.725 -16.386 1.00 95.69 113 LEU A C 1
ATOM 899 O O . LEU A 1 113 ? -3.027 -11.467 -17.326 1.00 95.69 113 LEU A O 1
ATOM 903 N N . GLY A 1 114 ? -3.245 -10.926 -15.166 1.00 94.25 114 GLY A N 1
ATOM 904 C CA . GLY A 1 114 ? -4.133 -12.029 -14.791 1.00 94.25 114 GLY A CA 1
ATOM 905 C C . GLY A 1 114 ? -3.421 -13.271 -14.246 1.00 94.25 114 GLY A C 1
ATOM 906 O O . GLY A 1 114 ? -4.094 -14.218 -13.840 1.00 94.25 114 GLY A O 1
ATOM 907 N N . ASP A 1 115 ? -2.091 -13.262 -14.168 1.00 96.00 115 ASP A N 1
ATOM 908 C CA . ASP A 1 115 ? -1.263 -14.360 -13.661 1.00 96.00 115 ASP A CA 1
ATOM 909 C C . ASP A 1 115 ? -1.142 -14.306 -12.124 1.00 96.00 115 ASP A C 1
ATOM 911 O O . ASP A 1 115 ? -0.052 -14.235 -11.553 1.00 96.00 115 ASP A O 1
ATOM 915 N N . VAL A 1 116 ? -2.290 -14.323 -11.437 1.00 96.12 116 VAL A N 1
ATOM 916 C CA . VAL A 1 116 ? -2.409 -14.092 -9.983 1.00 96.12 116 VAL A CA 1
ATOM 917 C C . VAL A 1 116 ? -1.549 -15.056 -9.157 1.00 96.12 116 VAL A C 1
ATOM 919 O O . VAL A 1 116 ? -0.857 -14.626 -8.240 1.00 96.12 116 VAL A O 1
ATOM 922 N N . GLU A 1 117 ? -1.527 -16.346 -9.493 1.00 96.12 117 GLU A N 1
ATOM 923 C CA . GLU A 1 117 ? -0.735 -17.337 -8.745 1.00 96.12 117 GLU A CA 1
ATOM 924 C C . GLU A 1 117 ? 0.773 -17.062 -8.828 1.00 96.12 117 GLU A C 1
ATOM 926 O O . GLU A 1 117 ? 1.494 -17.185 -7.836 1.00 96.12 117 GLU A O 1
ATOM 931 N N . LEU A 1 118 ? 1.254 -16.646 -10.006 1.00 97.69 118 LEU A N 1
ATOM 932 C CA . LEU A 1 118 ? 2.654 -16.266 -10.191 1.00 97.69 118 LEU A CA 1
ATOM 933 C C . LEU A 1 118 ? 2.968 -14.964 -9.448 1.00 97.69 118 LEU A C 1
ATOM 935 O O . LEU A 1 118 ? 4.041 -14.848 -8.862 1.00 97.69 118 LEU A O 1
ATOM 939 N N . ALA A 1 119 ? 2.019 -14.026 -9.394 1.00 98.12 119 ALA A N 1
ATOM 940 C CA . ALA A 1 119 ? 2.162 -12.817 -8.592 1.00 98.12 119 ALA A CA 1
ATOM 941 C C . ALA A 1 119 ? 2.348 -13.123 -7.099 1.00 98.12 119 ALA A C 1
ATOM 943 O O . ALA A 1 119 ? 3.282 -12.624 -6.469 1.00 98.12 119 ALA A O 1
ATOM 944 N N . MET A 1 120 ? 1.507 -13.998 -6.538 1.00 97.88 120 MET A N 1
ATOM 945 C CA . MET A 1 120 ? 1.617 -14.397 -5.130 1.00 97.88 120 MET A CA 1
ATOM 946 C C . MET A 1 120 ? 2.884 -15.217 -4.857 1.00 97.88 120 MET A C 1
ATOM 948 O O . MET A 1 120 ? 3.450 -15.143 -3.764 1.00 97.88 120 MET A O 1
ATOM 952 N N . ALA A 1 121 ? 3.361 -15.994 -5.835 1.00 98.38 121 ALA A N 1
ATOM 953 C CA . ALA A 1 121 ? 4.652 -16.672 -5.741 1.00 98.38 121 ALA A CA 1
ATOM 954 C C . ALA A 1 121 ? 5.820 -15.675 -5.670 1.00 98.38 121 ALA A C 1
ATOM 956 O O . ALA A 1 121 ? 6.698 -15.842 -4.825 1.00 98.38 121 ALA A O 1
ATOM 957 N N . ASP A 1 122 ? 5.800 -14.611 -6.473 1.00 98.62 122 ASP A N 1
ATOM 958 C CA . ASP A 1 122 ? 6.833 -13.572 -6.446 1.00 98.62 122 ASP A CA 1
ATOM 959 C C . ASP A 1 122 ? 6.855 -12.791 -5.129 1.00 98.62 122 ASP A C 1
ATOM 961 O O . ASP A 1 122 ? 7.925 -12.575 -4.563 1.00 98.62 122 ASP A O 1
ATOM 965 N N . PHE A 1 123 ? 5.691 -12.439 -4.577 1.00 98.56 123 PHE A N 1
ATOM 966 C CA . PHE A 1 123 ? 5.616 -11.809 -3.253 1.00 98.56 123 PHE A CA 1
ATOM 967 C C . PHE A 1 123 ? 6.131 -12.716 -2.129 1.00 98.56 123 PHE A C 1
ATOM 969 O O . PHE A 1 123 ? 6.726 -12.240 -1.161 1.00 98.56 123 PHE A O 1
ATOM 976 N N . ARG A 1 124 ? 5.911 -14.033 -2.224 1.00 98.44 124 ARG A N 1
ATOM 977 C CA . ARG A 1 124 ? 6.518 -15.004 -1.298 1.00 98.44 124 ARG A CA 1
ATOM 978 C C . ARG A 1 124 ? 8.028 -15.071 -1.482 1.00 98.44 124 ARG A C 1
ATOM 980 O O . ARG A 1 124 ? 8.752 -15.025 -0.494 1.00 98.44 124 ARG A O 1
ATOM 987 N N . GLN A 1 125 ? 8.503 -15.129 -2.723 1.00 98.12 125 GLN A N 1
ATOM 988 C CA . GLN A 1 125 ? 9.929 -15.201 -3.013 1.00 98.12 125 GLN A CA 1
ATOM 989 C C . GLN A 1 125 ? 10.674 -13.946 -2.543 1.00 98.12 125 GLN A C 1
ATOM 991 O O . GLN A 1 125 ? 11.745 -14.082 -1.964 1.00 98.12 125 GLN A O 1
ATOM 996 N N . ALA A 1 126 ? 10.101 -12.750 -2.713 1.00 98.00 126 ALA A N 1
ATOM 997 C CA . ALA A 1 126 ? 10.686 -11.501 -2.220 1.00 98.00 126 ALA A CA 1
ATOM 998 C C . ALA A 1 126 ? 10.950 -11.553 -0.702 1.00 98.00 126 ALA A C 1
ATOM 1000 O O . ALA A 1 126 ? 12.059 -11.273 -0.252 1.00 98.00 126 ALA A O 1
ATOM 1001 N N . ARG A 1 127 ? 9.967 -12.026 0.078 1.00 95.94 127 ARG A N 1
ATOM 1002 C CA . ARG A 1 127 ? 10.093 -12.224 1.536 1.00 95.94 127 ARG A CA 1
ATOM 1003 C C . ARG A 1 127 ? 11.108 -13.298 1.921 1.00 95.94 127 ARG A C 1
ATOM 1005 O O . ARG A 1 127 ? 11.739 -13.185 2.963 1.00 95.94 127 ARG A O 1
ATOM 1012 N N . LEU A 1 128 ? 11.264 -14.344 1.109 1.00 96.19 128 LEU A N 1
ATOM 1013 C CA . LEU A 1 128 ? 12.294 -15.365 1.331 1.00 96.19 128 LEU A CA 1
ATOM 1014 C C . LEU A 1 128 ? 13.701 -14.843 1.017 1.00 96.19 128 LEU A C 1
ATOM 1016 O O . LEU A 1 128 ? 14.652 -15.259 1.670 1.00 96.19 128 LEU A O 1
ATOM 1020 N N . THR A 1 129 ? 13.830 -13.961 0.024 1.00 96.50 129 THR A N 1
ATOM 1021 C CA . THR A 1 129 ? 15.105 -13.363 -0.384 1.00 96.50 129 THR A CA 1
ATOM 1022 C C . THR A 1 129 ? 15.585 -12.322 0.624 1.00 96.50 129 THR A C 1
ATOM 1024 O O . THR A 1 129 ? 16.754 -12.343 0.986 1.00 96.50 129 THR A O 1
ATOM 1027 N N . THR A 1 130 ? 14.699 -11.461 1.132 1.00 94.88 130 THR A N 1
ATOM 1028 C CA . THR A 1 130 ? 15.055 -10.449 2.141 1.00 94.88 130 THR A CA 1
ATOM 1029 C C . THR A 1 130 ? 14.121 -10.492 3.349 1.00 94.88 130 THR A C 1
ATOM 1031 O O . THR A 1 130 ? 13.282 -9.609 3.542 1.00 94.88 130 THR A O 1
ATOM 1034 N N . PRO A 1 131 ? 14.253 -11.520 4.207 1.00 93.12 131 PRO A N 1
ATOM 1035 C CA . PRO A 1 131 ? 13.339 -11.739 5.325 1.00 93.12 131 PRO A CA 1
ATOM 1036 C C . PRO A 1 131 ? 13.338 -10.617 6.366 1.00 93.12 131 PRO A C 1
ATOM 1038 O O . PRO A 1 131 ? 12.357 -10.492 7.101 1.00 93.12 131 PRO A O 1
ATOM 1041 N N . ASP A 1 132 ? 14.392 -9.808 6.414 1.00 89.88 132 ASP A N 1
ATOM 1042 C CA . ASP A 1 132 ? 14.584 -8.766 7.426 1.00 89.88 132 ASP A CA 1
ATOM 1043 C C . ASP A 1 132 ? 14.318 -7.357 6.868 1.00 89.88 132 ASP A C 1
ATOM 1045 O O . ASP A 1 132 ? 14.342 -6.376 7.610 1.00 89.88 132 ASP A O 1
ATOM 1049 N N . LEU A 1 133 ? 14.018 -7.246 5.566 1.00 90.94 133 LEU A N 1
ATOM 1050 C CA . LEU A 1 133 ? 13.715 -5.977 4.911 1.00 90.94 133 LEU A CA 1
ATOM 1051 C C . LEU A 1 133 ? 12.209 -5.669 5.025 1.00 90.94 133 LEU A C 1
ATOM 1053 O O . LEU A 1 133 ? 11.394 -6.401 4.457 1.00 90.94 133 LEU A O 1
ATOM 1057 N N . PRO A 1 134 ? 11.791 -4.571 5.688 1.00 92.31 134 PRO A N 1
ATOM 1058 C CA . PRO A 1 134 ? 10.371 -4.244 5.850 1.00 92.31 134 PRO A CA 1
ATOM 1059 C C . PRO A 1 134 ? 9.602 -4.094 4.530 1.00 92.31 134 PRO A C 1
ATOM 1061 O O . PRO A 1 134 ? 8.415 -4.431 4.460 1.00 92.31 134 PRO A O 1
ATOM 1064 N N . ASP A 1 135 ? 10.267 -3.629 3.472 1.00 92.00 135 ASP A N 1
ATOM 1065 C CA . ASP A 1 135 ? 9.662 -3.429 2.151 1.00 92.00 135 ASP A CA 1
ATOM 1066 C C . ASP A 1 135 ? 9.216 -4.744 1.500 1.00 92.00 135 ASP A C 1
ATOM 1068 O O . ASP A 1 135 ? 8.214 -4.753 0.778 1.00 92.00 135 ASP A O 1
ATOM 1072 N N . ALA A 1 136 ? 9.875 -5.863 1.835 1.00 95.50 136 ALA A N 1
ATOM 1073 C CA . ALA A 1 136 ? 9.485 -7.198 1.382 1.00 95.50 136 ALA A CA 1
ATOM 1074 C C . ALA A 1 136 ? 8.097 -7.615 1.894 1.00 95.50 136 ALA A C 1
ATOM 1076 O O . ALA A 1 136 ? 7.446 -8.472 1.300 1.00 95.50 136 ALA A O 1
ATOM 1077 N N . TYR A 1 137 ? 7.609 -6.989 2.968 1.00 97.00 137 TYR A N 1
ATOM 1078 C CA . TYR A 1 137 ? 6.289 -7.248 3.544 1.00 97.00 137 TYR A CA 1
ATOM 1079 C C . TYR A 1 137 ? 5.301 -6.122 3.261 1.00 97.00 137 TYR A C 1
ATOM 1081 O O . TYR A 1 137 ? 4.142 -6.390 2.958 1.00 97.00 137 TYR A O 1
ATOM 1089 N N . THR A 1 138 ? 5.747 -4.869 3.351 1.00 96.44 138 THR A N 1
ATOM 1090 C CA . THR A 1 138 ? 4.877 -3.685 3.305 1.00 96.44 138 THR A CA 1
ATOM 1091 C C . THR A 1 138 ? 4.179 -3.539 1.960 1.00 96.44 138 THR A C 1
ATOM 1093 O O . THR A 1 138 ? 2.951 -3.445 1.917 1.00 96.44 138 THR A O 1
ATOM 1096 N N . THR A 1 139 ? 4.932 -3.585 0.857 1.00 96.06 139 THR A N 1
ATOM 1097 C CA . THR A 1 139 ? 4.353 -3.416 -0.483 1.00 96.06 139 THR A CA 1
ATOM 1098 C C . THR A 1 139 ? 3.437 -4.587 -0.855 1.00 96.06 139 THR A C 1
ATOM 1100 O O . THR A 1 139 ? 2.306 -4.328 -1.277 1.00 96.06 139 THR A O 1
ATOM 1103 N N . PRO A 1 140 ? 3.829 -5.864 -0.650 1.00 98.31 140 PRO A N 1
ATOM 1104 C CA . PRO A 1 140 ? 2.911 -6.981 -0.854 1.00 98.31 140 PRO A CA 1
ATOM 1105 C C . PRO A 1 140 ? 1.671 -6.929 0.038 1.00 98.31 140 PRO A C 1
ATOM 1107 O O . PRO A 1 140 ? 0.581 -7.144 -0.479 1.00 98.31 140 PRO A O 1
ATOM 1110 N N . MET A 1 141 ? 1.796 -6.595 1.332 1.00 98.31 141 MET A N 1
ATOM 1111 C CA . MET A 1 141 ? 0.650 -6.477 2.247 1.00 98.31 141 MET A CA 1
ATOM 1112 C C . MET A 1 141 ? -0.355 -5.442 1.742 1.00 98.31 141 MET A C 1
ATOM 1114 O O . MET A 1 141 ? -1.542 -5.738 1.604 1.00 98.31 141 MET A O 1
ATOM 1118 N N . LEU A 1 142 ? 0.132 -4.236 1.438 1.00 97.88 142 LEU A N 1
ATOM 1119 C CA . LEU A 1 142 ? -0.675 -3.150 0.892 1.00 97.88 142 LEU A CA 1
ATOM 1120 C C . LEU A 1 142 ? -1.422 -3.610 -0.364 1.00 97.88 142 LEU A C 1
ATOM 1122 O O . LEU A 1 142 ? -2.622 -3.364 -0.507 1.00 97.88 142 LEU A O 1
ATOM 1126 N N . PHE A 1 143 ? -0.718 -4.314 -1.250 1.00 97.81 143 PHE A N 1
ATOM 1127 C CA . PHE A 1 143 ? -1.265 -4.814 -2.501 1.00 97.81 143 PHE A CA 1
ATOM 1128 C C . PHE A 1 143 ? -2.364 -5.859 -2.277 1.00 97.81 143 PHE A C 1
ATOM 1130 O O . PHE A 1 143 ? -3.473 -5.688 -2.783 1.00 97.81 143 PHE A O 1
ATOM 1137 N N . VAL A 1 144 ? -2.100 -6.915 -1.502 1.00 98.25 144 VAL A N 1
ATOM 1138 C CA . VAL A 1 144 ? -3.068 -8.006 -1.291 1.00 98.25 144 VAL A CA 1
ATOM 1139 C C . VAL A 1 144 ? -4.306 -7.525 -0.532 1.00 98.25 144 VAL A C 1
ATOM 1141 O O . VAL A 1 144 ? -5.423 -7.877 -0.908 1.00 98.25 144 VAL A O 1
ATOM 1144 N N . VAL A 1 145 ? -4.147 -6.638 0.458 1.00 98.19 145 VAL A N 1
ATOM 1145 C CA . VAL A 1 145 ? -5.278 -6.041 1.188 1.00 98.19 145 VAL A CA 1
ATOM 1146 C C . VAL A 1 145 ? -6.117 -5.157 0.270 1.00 98.19 145 VAL A C 1
ATOM 1148 O O . VAL A 1 145 ? -7.349 -5.225 0.300 1.00 98.19 145 VAL A O 1
ATOM 1151 N N . SER A 1 146 ? -5.469 -4.337 -0.562 1.00 97.25 146 SER A N 1
ATOM 1152 C CA . SER A 1 146 ? -6.165 -3.451 -1.501 1.00 97.25 146 SER A CA 1
ATOM 1153 C C . SER A 1 146 ? -6.994 -4.224 -2.523 1.00 97.25 146 SER A C 1
ATOM 1155 O O . SER A 1 146 ? -8.049 -3.741 -2.898 1.00 97.25 146 SER A O 1
ATOM 1157 N N . HIS A 1 147 ? -6.597 -5.449 -2.872 1.00 97.19 147 HIS A N 1
ATOM 1158 C CA . HIS A 1 147 ? -7.312 -6.296 -3.832 1.00 97.19 147 HIS A CA 1
ATOM 1159 C C . HIS A 1 147 ? -8.166 -7.403 -3.188 1.00 97.19 147 HIS A C 1
ATOM 1161 O O . HIS A 1 147 ? -8.715 -8.248 -3.892 1.00 97.19 147 HIS A O 1
ATOM 1167 N N . GLY A 1 148 ? -8.293 -7.435 -1.858 1.00 97.19 148 GLY A N 1
ATOM 1168 C CA . GLY A 1 148 ? -9.181 -8.372 -1.162 1.00 97.19 148 GLY A CA 1
ATOM 1169 C C . GLY A 1 148 ? -8.628 -9.787 -0.919 1.00 97.19 148 GLY A C 1
ATOM 1170 O O . GLY A 1 148 ? -9.399 -10.699 -0.626 1.00 97.19 148 GLY A O 1
ATOM 1171 N N . TYR A 1 149 ? -7.317 -9.996 -1.008 1.00 97.94 149 TYR A N 1
ATOM 1172 C CA . TYR A 1 149 ? -6.654 -11.292 -0.808 1.00 97.94 149 TYR A CA 1
ATOM 1173 C C . TYR A 1 149 ? -6.329 -11.521 0.676 1.00 97.94 149 TYR A C 1
ATOM 1175 O O . TYR A 1 149 ? -5.239 -11.221 1.163 1.00 97.94 149 TYR A O 1
ATOM 1183 N N . TYR A 1 150 ? -7.332 -11.987 1.428 1.00 97.81 150 TYR A N 1
ATOM 1184 C CA . TYR A 1 150 ? -7.250 -12.116 2.888 1.00 97.81 150 TYR A CA 1
ATOM 1185 C C . TYR A 1 150 ? -6.297 -13.215 3.363 1.00 97.81 150 TYR A C 1
ATOM 1187 O O . TYR A 1 150 ? -5.609 -13.025 4.363 1.00 97.81 150 TYR A O 1
ATOM 1195 N N . ASP A 1 151 ? -6.248 -14.356 2.679 1.00 97.50 151 ASP A N 1
ATOM 1196 C CA . ASP A 1 151 ? -5.416 -15.478 3.123 1.00 97.50 151 ASP A CA 1
ATOM 1197 C C . ASP A 1 151 ? -3.926 -15.173 2.926 1.00 97.50 151 ASP A C 1
ATOM 1199 O O . ASP A 1 151 ? -3.116 -15.418 3.820 1.00 97.50 151 ASP A O 1
ATOM 1203 N N . GLU A 1 152 ? -3.581 -14.512 1.825 1.00 98.12 152 GLU A N 1
ATOM 1204 C CA . GLU A 1 152 ? -2.247 -13.989 1.546 1.00 98.12 152 GLU A CA 1
ATOM 1205 C C . GLU A 1 152 ? -1.869 -12.867 2.52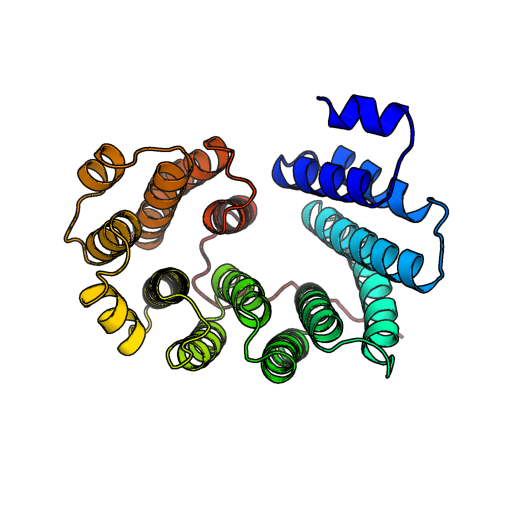3 1.00 98.12 152 GLU A C 1
ATOM 1207 O O . GLU A 1 152 ? -0.750 -12.851 3.038 1.00 98.12 152 GLU A O 1
ATOM 1212 N N . ALA A 1 153 ? -2.802 -11.962 2.849 1.00 98.31 153 ALA A N 1
ATOM 1213 C CA . ALA A 1 153 ? -2.583 -10.942 3.877 1.00 98.31 153 ALA A CA 1
ATOM 1214 C C . ALA A 1 153 ? -2.265 -11.582 5.238 1.00 98.31 153 ALA A C 1
ATOM 1216 O O . ALA A 1 153 ? -1.302 -11.199 5.902 1.00 98.31 153 ALA A O 1
ATOM 1217 N N . ARG A 1 154 ? -3.022 -12.609 5.647 1.00 98.00 154 ARG A N 1
ATOM 1218 C CA . ARG A 1 154 ? -2.739 -13.354 6.882 1.00 98.00 154 ARG A CA 1
ATOM 1219 C C . ARG A 1 154 ? -1.380 -14.032 6.846 1.00 98.00 154 ARG A C 1
ATOM 1221 O O . ARG A 1 154 ? -0.650 -13.956 7.829 1.00 98.00 154 ARG A O 1
ATOM 1228 N N . GLU A 1 155 ? -1.025 -14.663 5.732 1.00 97.31 155 GLU A N 1
ATOM 1229 C CA . GLU A 1 155 ? 0.283 -15.297 5.568 1.00 97.31 155 GLU A CA 1
ATOM 1230 C C . GLU A 1 155 ? 1.425 -14.290 5.786 1.00 97.31 155 GLU A C 1
ATOM 1232 O O . GLU A 1 155 ? 2.374 -14.578 6.518 1.00 97.31 155 GLU A O 1
ATOM 1237 N N . ILE A 1 156 ? 1.323 -13.091 5.200 1.00 97.94 156 ILE A N 1
ATOM 1238 C CA . ILE A 1 156 ? 2.295 -12.005 5.404 1.00 97.94 156 ILE A CA 1
ATOM 1239 C C . ILE A 1 156 ? 2.340 -11.578 6.872 1.00 97.94 156 ILE A C 1
ATOM 1241 O O . ILE A 1 156 ? 3.424 -11.446 7.440 1.00 97.94 156 ILE A O 1
ATOM 1245 N N . TYR A 1 157 ? 1.186 -11.397 7.511 1.00 98.00 157 TYR A N 1
ATOM 1246 C CA . TYR A 1 157 ? 1.125 -10.951 8.901 1.00 98.00 157 TYR A CA 1
ATOM 1247 C C . TYR A 1 157 ? 1.749 -11.930 9.889 1.00 98.00 157 TYR A C 1
ATOM 1249 O O . TYR A 1 157 ? 2.555 -11.528 10.727 1.00 98.00 157 TYR A O 1
ATOM 1257 N N . HIS A 1 158 ? 1.433 -13.218 9.762 1.00 97.12 158 HIS A N 1
ATOM 1258 C CA . HIS A 1 158 ? 1.983 -14.245 10.648 1.00 97.12 158 HIS A CA 1
ATOM 1259 C C . HIS A 1 158 ? 3.502 -14.374 10.514 1.00 97.12 158 HIS A C 1
ATOM 1261 O O . HIS A 1 158 ? 4.179 -14.660 11.499 1.00 97.12 158 HIS A O 1
ATOM 1267 N N . GLN A 1 159 ? 4.060 -14.086 9.334 1.00 94.50 159 GLN A N 1
ATOM 1268 C CA . GLN A 1 159 ? 5.511 -14.036 9.148 1.00 94.50 159 GLN A CA 1
ATOM 1269 C C . GLN A 1 159 ? 6.169 -12.816 9.803 1.00 94.50 159 GLN A C 1
ATOM 1271 O O . GLN A 1 159 ? 7.310 -12.932 10.246 1.00 94.50 159 GLN A O 1
ATOM 1276 N N . VAL A 1 160 ? 5.495 -11.661 9.878 1.00 94.56 160 VAL A N 1
ATOM 1277 C CA . VAL A 1 160 ? 6.074 -10.464 10.520 1.00 94.56 160 VAL A CA 1
ATOM 1278 C C . VAL A 1 160 ? 5.854 -10.412 12.024 1.00 94.56 160 VAL A C 1
ATOM 1280 O O . VAL A 1 160 ? 6.633 -9.765 12.721 1.00 94.56 160 VAL A O 1
ATOM 1283 N N . LEU A 1 161 ? 4.812 -11.063 12.550 1.00 93.06 161 LEU A N 1
ATOM 1284 C CA . LEU A 1 161 ? 4.426 -10.936 13.957 1.00 93.06 161 LEU A CA 1
ATOM 1285 C C . LEU A 1 161 ? 5.586 -11.279 14.907 1.00 93.06 161 LEU A C 1
ATOM 1287 O O . LEU A 1 161 ? 5.834 -10.541 15.863 1.00 93.06 161 LEU A O 1
ATOM 1291 N N . GLY A 1 162 ? 6.332 -12.341 14.592 1.00 87.56 162 GLY A N 1
ATOM 1292 C CA . GLY A 1 162 ? 7.473 -12.825 15.374 1.00 87.56 162 GLY A CA 1
ATOM 1293 C C . GLY A 1 162 ? 8.832 -12.193 15.054 1.00 87.56 162 GLY A C 1
ATOM 1294 O O . GLY A 1 162 ? 9.829 -12.685 15.567 1.00 87.56 162 GLY A O 1
ATOM 1295 N N . ARG A 1 163 ? 8.901 -11.162 14.201 1.00 89.69 163 ARG A N 1
ATOM 1296 C CA . ARG A 1 163 ? 10.169 -10.531 13.787 1.00 89.69 163 ARG A CA 1
ATOM 1297 C C . ARG A 1 163 ? 10.448 -9.254 14.559 1.00 89.69 163 ARG A C 1
ATOM 1299 O O . ARG A 1 163 ? 9.606 -8.354 14.551 1.00 89.69 163 ARG A O 1
ATOM 1306 N N . ASP A 1 164 ? 11.610 -9.156 15.186 1.00 89.12 164 ASP A N 1
ATOM 1307 C CA . ASP A 1 164 ? 11.989 -8.001 16.009 1.00 89.12 164 ASP A CA 1
ATOM 1308 C C . ASP A 1 164 ? 12.458 -6.812 15.155 1.00 89.12 164 ASP A C 1
ATOM 1310 O O . ASP A 1 164 ? 12.290 -5.656 15.541 1.00 89.12 164 ASP A O 1
ATOM 1314 N N . GLU A 1 165 ? 12.966 -7.084 13.953 1.00 88.44 165 GLU A N 1
ATOM 1315 C CA . GLU A 1 165 ? 13.393 -6.091 12.961 1.00 88.44 165 GLU A CA 1
ATOM 1316 C C . GLU A 1 165 ? 12.202 -5.280 12.424 1.00 88.44 165 GLU A C 1
ATOM 1318 O O . GLU A 1 165 ? 12.343 -4.140 11.972 1.00 88.44 165 GLU A O 1
ATOM 1323 N N . ILE A 1 166 ? 10.998 -5.856 12.503 1.00 90.88 166 ILE A N 1
ATOM 1324 C CA . ILE A 1 166 ? 9.764 -5.209 12.079 1.00 90.88 166 ILE A CA 1
ATOM 1325 C C . ILE A 1 166 ? 9.176 -4.412 13.241 1.00 90.88 166 ILE A C 1
ATOM 1327 O O . ILE A 1 166 ? 8.737 -4.958 14.253 1.00 90.88 166 ILE A O 1
ATOM 1331 N N . ARG A 1 167 ? 9.102 -3.090 13.065 1.00 93.69 167 ARG A N 1
ATOM 1332 C CA . ARG A 1 167 ? 8.563 -2.166 14.072 1.00 93.69 167 ARG A CA 1
ATOM 1333 C C . ARG A 1 167 ? 7.137 -2.540 14.484 1.00 93.69 167 ARG A C 1
ATOM 1335 O O . ARG A 1 167 ? 6.287 -2.810 13.635 1.00 93.69 167 ARG A O 1
ATOM 1342 N N . GLU A 1 168 ? 6.836 -2.436 15.780 1.00 95.44 168 GLU A N 1
ATOM 1343 C CA . GLU A 1 168 ? 5.488 -2.691 16.312 1.00 95.44 168 GLU A CA 1
ATOM 1344 C C . GLU A 1 168 ? 4.409 -1.829 15.648 1.00 95.44 168 GLU A C 1
ATOM 1346 O O . GLU A 1 168 ? 3.292 -2.294 15.431 1.00 95.44 168 GLU A O 1
ATOM 1351 N N . THR A 1 169 ? 4.740 -0.588 15.285 1.00 96.19 169 THR A N 1
ATOM 1352 C CA . THR A 1 169 ? 3.833 0.313 14.570 1.00 96.19 169 THR A CA 1
ATOM 1353 C C . THR A 1 169 ? 3.387 -0.284 13.230 1.00 96.19 169 THR A C 1
ATOM 1355 O O . THR A 1 169 ? 2.206 -0.243 12.904 1.00 96.19 169 THR A O 1
ATOM 1358 N N . LEU A 1 170 ? 4.292 -0.921 12.476 1.00 96.06 170 LEU A N 1
ATOM 1359 C CA . LEU A 1 170 ? 3.942 -1.575 11.211 1.00 96.06 170 LEU A CA 1
ATOM 1360 C C . LEU A 1 170 ? 3.051 -2.805 11.440 1.00 96.06 170 LEU A C 1
ATOM 1362 O O . LEU A 1 170 ? 2.050 -2.987 10.746 1.00 96.06 170 LEU A O 1
ATOM 1366 N N . LYS A 1 171 ? 3.354 -3.604 12.474 1.00 97.38 171 LYS A N 1
ATOM 1367 C CA . LYS A 1 171 ? 2.508 -4.737 12.893 1.00 97.38 171 LYS A CA 1
ATOM 1368 C C . LYS A 1 171 ? 1.097 -4.277 13.278 1.00 97.38 171 LYS A C 1
ATOM 1370 O O . LYS A 1 171 ? 0.128 -4.985 12.995 1.00 97.38 171 LYS A O 1
ATOM 1375 N N . LEU A 1 172 ? 0.960 -3.091 13.880 1.00 98.25 172 LEU A N 1
ATOM 1376 C CA . LEU A 1 172 ? -0.343 -2.498 14.177 1.00 98.25 172 LEU A CA 1
ATOM 1377 C C . LEU A 1 172 ? -1.127 -2.207 12.893 1.00 98.25 172 LEU A C 1
ATOM 1379 O O . LEU A 1 172 ? -2.270 -2.648 12.789 1.00 98.25 172 LEU A O 1
ATOM 1383 N N . TYR A 1 173 ? -0.535 -1.503 11.923 1.00 98.38 173 TYR A N 1
ATOM 1384 C CA . TYR A 1 173 ? -1.212 -1.188 10.659 1.00 98.38 173 TYR A CA 1
ATOM 1385 C C . TYR A 1 173 ? -1.660 -2.457 9.926 1.00 98.38 173 TYR A C 1
ATOM 1387 O O . TYR A 1 173 ? -2.814 -2.561 9.513 1.00 98.38 173 TYR A O 1
ATOM 1395 N N . PHE A 1 174 ? -0.807 -3.484 9.882 1.00 98.62 174 PHE A N 1
ATOM 1396 C CA . PHE A 1 174 ? -1.182 -4.783 9.316 1.00 98.62 174 PHE A CA 1
ATOM 1397 C C . PHE A 1 174 ? -2.350 -5.428 10.072 1.00 98.62 174 PHE A C 1
ATOM 1399 O O . PHE A 1 174 ? -3.265 -5.972 9.454 1.00 98.62 174 PHE A O 1
ATOM 1406 N N . SER A 1 175 ? -2.358 -5.328 11.405 1.00 98.69 175 SER A N 1
ATOM 1407 C CA . SER A 1 175 ? -3.457 -5.840 12.229 1.00 98.69 175 SER A CA 1
ATOM 1408 C C . SER A 1 175 ? -4.773 -5.110 11.931 1.00 98.69 175 SER A C 1
ATOM 1410 O O . SER A 1 175 ? -5.814 -5.756 11.815 1.00 98.69 175 SER A O 1
ATOM 1412 N N . LEU A 1 176 ? -4.740 -3.781 11.757 1.00 98.75 176 LEU A N 1
ATOM 1413 C CA . LEU A 1 176 ? -5.912 -2.986 11.367 1.00 98.75 176 LEU A CA 1
ATOM 1414 C C . LEU A 1 176 ? -6.463 -3.443 10.013 1.00 98.75 176 LEU A C 1
ATOM 1416 O O . LEU A 1 176 ? -7.669 -3.642 9.873 1.00 98.75 176 LEU A O 1
ATOM 1420 N N . TRP A 1 177 ? -5.585 -3.645 9.032 1.00 98.62 177 TRP A N 1
ATOM 1421 C CA . TRP A 1 177 ? -5.968 -4.057 7.685 1.00 98.62 177 TRP A CA 1
ATOM 1422 C C . TRP A 1 177 ? -6.552 -5.467 7.631 1.00 98.62 177 TRP A C 1
ATOM 1424 O O . TRP A 1 177 ? -7.563 -5.676 6.965 1.00 98.62 177 TRP A O 1
ATOM 1434 N N . ILE A 1 178 ? -5.973 -6.425 8.357 1.00 98.25 178 ILE A N 1
ATOM 1435 C CA . ILE A 1 178 ? -6.467 -7.810 8.385 1.00 98.25 178 ILE A CA 1
ATOM 1436 C C . ILE A 1 178 ? -7.811 -7.907 9.090 1.00 98.25 178 ILE A C 1
ATOM 1438 O O . ILE A 1 178 ? -8.714 -8.572 8.583 1.00 98.25 178 ILE A O 1
ATOM 1442 N N . VAL A 1 179 ? -7.968 -7.232 10.231 1.00 98.25 179 VAL A N 1
ATOM 1443 C CA . VAL A 1 179 ? -9.252 -7.203 10.941 1.00 98.25 179 VAL A CA 1
ATOM 1444 C C . VAL A 1 179 ? -10.319 -6.554 10.065 1.00 98.25 179 VAL A C 1
ATOM 1446 O O . VAL A 1 179 ? -11.405 -7.108 9.902 1.00 98.25 179 VAL A O 1
ATOM 1449 N N . ASP A 1 180 ? -10.017 -5.414 9.442 1.00 98.19 180 ASP A N 1
ATOM 1450 C CA . ASP A 1 180 ? -10.981 -4.747 8.573 1.00 98.19 180 ASP A CA 1
ATOM 1451 C C . ASP A 1 180 ? -11.328 -5.591 7.335 1.00 98.19 180 ASP A C 1
ATOM 1453 O O . ASP A 1 180 ? -12.502 -5.697 6.979 1.00 98.19 180 ASP A O 1
ATOM 1457 N N . LEU A 1 181 ? -10.347 -6.267 6.728 1.00 97.88 181 LEU A N 1
ATOM 1458 C CA . LEU A 1 181 ? -10.580 -7.157 5.594 1.00 97.88 181 LEU A CA 1
ATOM 1459 C C . LEU A 1 181 ? -11.427 -8.380 5.978 1.00 97.88 181 LEU A C 1
ATOM 1461 O O . LEU A 1 181 ? -12.368 -8.696 5.253 1.00 97.88 181 LEU A O 1
ATOM 1465 N N . ALA A 1 182 ? -11.186 -9.010 7.134 1.00 98.06 182 ALA A N 1
ATOM 1466 C CA . ALA A 1 182 ? -12.047 -10.084 7.645 1.00 98.06 182 ALA A CA 1
ATOM 1467 C C . ALA A 1 182 ? -13.508 -9.619 7.753 1.00 98.06 182 ALA A C 1
ATOM 1469 O O . ALA A 1 182 ? -14.422 -10.282 7.257 1.00 98.06 182 ALA A O 1
ATOM 1470 N N . LEU A 1 183 ? -13.717 -8.430 8.330 1.00 97.00 183 LEU A N 1
ATOM 1471 C CA . LEU A 1 183 ? -15.041 -7.840 8.522 1.00 97.00 183 LEU A CA 1
ATOM 1472 C C . LEU A 1 183 ? -15.744 -7.515 7.197 1.00 97.00 183 LEU A C 1
ATOM 1474 O O . LEU A 1 183 ? -16.949 -7.734 7.084 1.00 97.00 183 LEU A O 1
ATOM 1478 N N . ARG A 1 184 ? -15.023 -7.017 6.183 1.00 94.88 184 ARG A N 1
ATOM 1479 C CA . ARG A 1 184 ? -15.583 -6.767 4.836 1.00 94.88 184 ARG A CA 1
ATOM 1480 C C . ARG A 1 184 ? -16.084 -8.046 4.167 1.00 94.88 184 ARG A C 1
ATOM 1482 O O . ARG A 1 184 ? -17.073 -7.993 3.439 1.00 94.88 184 ARG A O 1
ATOM 1489 N N . GLN A 1 185 ? -15.385 -9.156 4.400 1.00 96.19 185 GLN A N 1
ATOM 1490 C CA . GLN A 1 185 ? -15.650 -10.455 3.777 1.00 96.19 185 GLN A CA 1
ATOM 1491 C C . GLN A 1 185 ? -16.566 -11.359 4.618 1.00 96.19 185 GLN A C 1
ATOM 1493 O O . GLN A 1 185 ? -16.893 -12.462 4.191 1.00 96.19 185 GLN A O 1
ATOM 1498 N N . GLY A 1 186 ? -16.968 -10.927 5.820 1.00 95.94 186 GLY A N 1
ATOM 1499 C CA . GLY A 1 186 ? -17.755 -11.752 6.743 1.00 95.94 186 GLY A CA 1
ATOM 1500 C C . GLY A 1 186 ? -17.010 -12.994 7.251 1.00 95.94 186 GLY A C 1
ATOM 1501 O O . GLY A 1 186 ? -17.644 -14.003 7.553 1.00 95.94 186 GLY A O 1
ATOM 1502 N N . ARG A 1 187 ? -15.673 -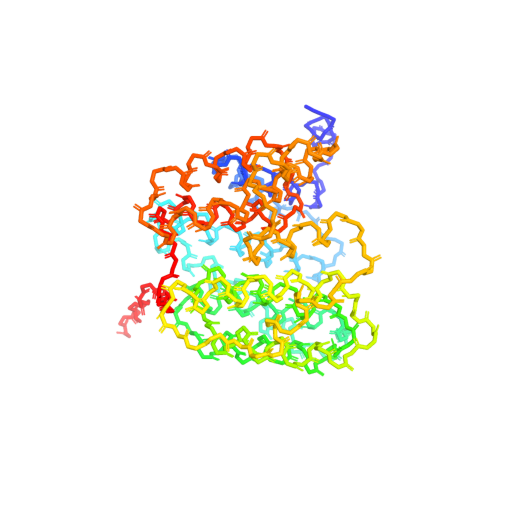12.941 7.312 1.00 96.12 187 ARG A N 1
ATOM 1503 C CA . ARG A 1 187 ? -14.807 -14.031 7.794 1.00 96.12 187 ARG A CA 1
ATOM 1504 C C . ARG A 1 187 ? -14.559 -13.913 9.301 1.00 96.12 187 ARG A C 1
ATOM 1506 O O . ARG A 1 187 ? -14.745 -12.845 9.881 1.00 96.12 187 ARG A O 1
ATOM 1513 N N . GLU A 1 188 ? -14.121 -15.008 9.930 1.00 94.00 188 GLU A N 1
ATOM 1514 C CA . GLU A 1 188 ? -13.609 -14.959 11.309 1.00 94.00 188 GLU A CA 1
ATOM 1515 C C . GLU A 1 188 ? -12.398 -14.019 11.361 1.00 94.00 188 GLU A C 1
ATOM 1517 O O . GLU A 1 188 ? -11.534 -14.056 10.484 1.00 94.00 188 GLU A O 1
ATOM 1522 N N . GLU A 1 189 ? -12.348 -13.159 12.378 1.00 93.69 189 GLU A N 1
ATOM 1523 C CA . GLU A 1 189 ? -11.196 -12.293 12.607 1.00 93.69 189 GLU A CA 1
ATOM 1524 C C . GLU A 1 189 ? -9.953 -13.119 12.957 1.00 93.69 189 GLU A C 1
ATOM 1526 O O . GLU A 1 189 ? -10.022 -14.122 13.671 1.00 93.69 189 GLU A O 1
ATOM 1531 N N . ASP A 1 190 ? -8.788 -12.659 12.501 1.00 97.75 190 ASP A N 1
ATOM 1532 C CA . ASP A 1 190 ? -7.521 -13.248 12.915 1.00 97.75 190 ASP A CA 1
ATOM 1533 C C . ASP A 1 190 ? -7.266 -12.926 14.399 1.00 97.75 190 ASP A C 1
ATOM 1535 O O . ASP A 1 190 ? -7.306 -11.764 14.823 1.00 97.75 190 ASP A O 1
ATOM 1539 N N . ARG A 1 191 ? -7.070 -13.969 15.214 1.00 97.38 191 ARG A N 1
ATOM 1540 C CA . ARG A 1 191 ? -7.061 -13.847 16.680 1.00 97.38 191 ARG A CA 1
ATOM 1541 C C . ARG A 1 191 ? -5.846 -13.079 17.168 1.00 97.38 191 ARG A C 1
ATOM 1543 O O . ARG A 1 191 ? -5.971 -12.294 18.111 1.00 97.38 191 ARG A O 1
ATOM 1550 N N . GLU A 1 192 ? -4.706 -13.304 16.534 1.00 98.12 192 GLU A N 1
ATOM 1551 C CA . GLU A 1 192 ? -3.431 -12.665 16.805 1.00 98.12 192 GLU A CA 1
ATOM 1552 C C . GLU A 1 192 ? -3.488 -11.185 16.427 1.00 98.12 192 GLU A C 1
ATOM 1554 O O . GLU A 1 192 ? -3.169 -10.346 17.270 1.00 98.12 192 GLU A O 1
ATOM 1559 N N . ALA A 1 193 ? -4.023 -10.849 15.247 1.00 98.19 193 ALA A N 1
ATOM 1560 C CA . ALA A 1 193 ? -4.258 -9.459 14.846 1.00 98.19 193 ALA A CA 1
ATOM 1561 C C . ALA A 1 193 ? -5.171 -8.722 15.835 1.00 98.19 193 ALA A C 1
ATOM 1563 O O . ALA A 1 193 ? -4.827 -7.652 16.347 1.00 98.19 193 ALA A O 1
ATOM 1564 N N . ALA A 1 194 ? -6.313 -9.318 16.185 1.00 98.00 194 ALA A N 1
ATOM 1565 C CA . ALA A 1 194 ? -7.237 -8.724 17.144 1.00 98.00 194 ALA A CA 1
ATOM 1566 C C . ALA A 1 194 ? -6.615 -8.597 18.550 1.00 98.00 194 ALA A C 1
ATOM 1568 O O . ALA A 1 194 ? -6.877 -7.623 19.262 1.00 98.00 194 ALA A O 1
ATOM 1569 N N . ALA A 1 195 ? -5.798 -9.566 18.978 1.00 98.06 195 ALA A N 1
ATOM 1570 C CA . ALA A 1 195 ? -5.074 -9.507 20.247 1.00 98.06 195 ALA A CA 1
ATOM 1571 C C . ALA A 1 195 ? -4.028 -8.393 20.259 1.00 98.06 195 ALA A C 1
ATOM 1573 O O . ALA A 1 195 ? -4.000 -7.620 21.217 1.00 98.06 195 ALA A O 1
ATOM 1574 N N . PHE A 1 196 ? -3.253 -8.262 19.182 1.00 98.25 196 PHE A N 1
ATOM 1575 C CA . PHE A 1 196 ? -2.239 -7.227 19.030 1.00 98.25 196 PHE A CA 1
ATOM 1576 C C . PHE A 1 196 ? -2.855 -5.829 19.169 1.00 98.25 196 PHE A C 1
ATOM 1578 O O . PHE A 1 196 ? -2.386 -5.026 19.975 1.00 98.25 196 PHE A O 1
ATOM 1585 N N . LEU A 1 197 ? -3.987 -5.567 18.500 1.00 98.19 197 LEU A N 1
ATOM 1586 C CA . LEU A 1 197 ? -4.720 -4.299 18.638 1.00 98.19 197 LEU A CA 1
ATOM 1587 C C . LEU A 1 197 ? -5.182 -4.024 20.081 1.00 98.19 197 LEU A C 1
ATOM 1589 O O . LEU A 1 197 ? -5.191 -2.874 20.522 1.00 98.19 197 LEU A O 1
ATOM 1593 N N . ARG A 1 198 ? -5.581 -5.052 20.844 1.00 97.94 198 ARG A N 1
ATOM 1594 C CA . ARG A 1 198 ? -6.023 -4.887 22.244 1.00 97.94 198 ARG A CA 1
ATOM 1595 C C . ARG A 1 198 ? -4.881 -4.509 23.182 1.00 97.94 198 ARG A C 1
ATOM 1597 O O . ARG A 1 198 ? -5.124 -3.802 24.161 1.00 97.94 198 ARG A O 1
ATOM 1604 N N . THR A 1 199 ? -3.679 -5.017 22.929 1.00 96.94 199 THR A N 1
ATOM 1605 C CA . THR A 1 199 ? -2.532 -4.881 23.836 1.00 96.94 199 THR A CA 1
ATOM 1606 C C . THR A 1 199 ? -1.542 -3.802 23.421 1.00 96.94 199 THR A C 1
ATOM 1608 O O . THR A 1 199 ? -0.686 -3.457 24.232 1.00 96.94 199 THR A O 1
ATOM 1611 N N . TYR A 1 200 ? -1.656 -3.258 22.207 1.00 97.38 200 TYR A N 1
ATOM 1612 C CA . TYR A 1 200 ? -0.733 -2.258 21.681 1.00 97.38 200 TYR A CA 1
ATOM 1613 C C . TYR A 1 200 ? -0.679 -0.986 22.540 1.00 97.38 200 TYR A C 1
ATOM 1615 O O . TYR A 1 200 ? -1.705 -0.366 22.845 1.00 97.38 200 TYR A O 1
ATOM 1623 N N . LYS A 1 201 ? 0.542 -0.596 22.929 1.00 94.50 201 LYS A N 1
ATOM 1624 C CA . LYS A 1 201 ? 0.827 0.580 23.771 1.00 94.50 201 LYS A CA 1
ATOM 1625 C C . LYS A 1 201 ? 2.139 1.295 23.414 1.00 94.50 201 LYS A C 1
ATOM 1627 O O . LYS A 1 201 ? 2.549 2.165 24.175 1.00 94.50 201 LYS A O 1
ATOM 1632 N N . ALA A 1 202 ? 2.798 0.922 22.314 1.00 92.12 202 ALA A N 1
ATOM 1633 C CA . ALA A 1 202 ? 4.113 1.460 21.960 1.00 92.12 202 ALA A CA 1
ATOM 1634 C C . ALA A 1 202 ? 4.058 2.953 21.609 1.00 92.12 202 ALA A C 1
ATOM 1636 O O . ALA A 1 202 ? 4.778 3.746 22.211 1.00 92.12 202 ALA A O 1
ATOM 1637 N N . ASP A 1 203 ? 3.164 3.339 20.693 1.00 95.81 203 ASP A N 1
ATOM 1638 C CA . ASP A 1 203 ? 3.062 4.716 20.207 1.00 95.81 203 ASP A CA 1
ATOM 1639 C C . ASP A 1 203 ? 1.685 5.342 20.530 1.00 95.81 203 ASP A C 1
ATOM 1641 O O . ASP A 1 203 ? 0.652 4.700 20.298 1.00 95.81 203 ASP A O 1
ATOM 1645 N N . PRO A 1 204 ? 1.618 6.605 21.009 1.00 96.62 204 PRO A N 1
ATOM 1646 C CA . PRO A 1 204 ? 0.362 7.219 21.455 1.00 96.62 204 PRO A CA 1
ATOM 1647 C C . PRO A 1 204 ? -0.714 7.364 20.374 1.00 96.62 204 PRO A C 1
ATOM 1649 O O . PRO A 1 204 ? -1.891 7.125 20.643 1.00 96.62 204 PRO A O 1
ATOM 1652 N N . TRP A 1 205 ? -0.346 7.792 19.164 1.00 98.06 205 TRP A N 1
ATOM 1653 C CA . TRP A 1 205 ? -1.316 7.988 18.086 1.00 98.06 205 TRP A CA 1
ATOM 1654 C C . TRP A 1 205 ? -1.819 6.657 17.495 1.00 98.06 205 TRP A C 1
ATOM 1656 O O . TRP A 1 205 ? -3.031 6.425 17.519 1.00 98.06 205 TRP A O 1
ATOM 1666 N N . PRO A 1 206 ? -0.945 5.713 17.098 1.00 98.19 206 PRO A N 1
ATOM 1667 C CA . PRO A 1 206 ? -1.372 4.388 16.655 1.00 98.19 206 PRO A CA 1
ATOM 1668 C C . PRO A 1 206 ? -2.192 3.631 17.724 1.00 98.19 206 PRO A C 1
ATOM 1670 O O . PRO A 1 206 ? -3.165 2.948 17.402 1.00 98.19 206 PRO A O 1
ATOM 1673 N N . GLN A 1 207 ? -1.924 3.836 19.021 1.00 98.44 207 GLN A N 1
ATOM 1674 C CA . GLN A 1 207 ? -2.785 3.317 20.092 1.00 98.44 207 GLN A CA 1
ATOM 1675 C C . GLN A 1 207 ? -4.229 3.842 20.004 1.00 98.44 207 GLN A C 1
ATOM 1677 O O . GLN A 1 207 ? -5.176 3.084 20.228 1.00 98.44 207 GLN A O 1
ATOM 1682 N N . LYS A 1 208 ? -4.435 5.117 19.658 1.00 98.62 208 LYS A N 1
ATOM 1683 C CA . LYS A 1 208 ? -5.781 5.674 19.456 1.00 98.62 208 LYS A CA 1
ATOM 1684 C C . LYS A 1 208 ? -6.476 5.059 18.246 1.00 98.62 208 LYS A C 1
ATOM 1686 O O . LYS A 1 208 ? -7.670 4.779 18.338 1.00 98.62 208 LYS A O 1
ATOM 1691 N N . LEU A 1 209 ? -5.748 4.786 17.159 1.00 98.69 209 LEU A N 1
ATOM 1692 C CA . LEU A 1 209 ? -6.288 4.040 16.014 1.00 98.69 209 LEU A CA 1
ATOM 1693 C C . LEU A 1 209 ? -6.761 2.646 16.444 1.00 98.69 209 LEU A C 1
ATOM 1695 O O . LEU A 1 209 ? -7.877 2.242 16.119 1.00 98.69 209 LEU A O 1
ATOM 1699 N N . ALA A 1 210 ? -5.967 1.945 17.259 1.00 98.62 210 ALA A N 1
ATOM 1700 C CA . ALA A 1 210 ? -6.330 0.640 17.807 1.00 98.62 210 ALA A CA 1
ATOM 1701 C C . ALA A 1 210 ? -7.584 0.704 18.700 1.00 98.62 210 ALA A C 1
ATOM 1703 O O . ALA A 1 210 ? -8.463 -0.160 18.610 1.00 98.62 210 ALA A O 1
ATOM 1704 N N . LEU A 1 211 ? -7.697 1.728 19.555 1.00 98.62 211 LEU A N 1
ATOM 1705 C CA . LEU A 1 211 ? -8.883 1.966 20.388 1.00 98.62 211 LEU A CA 1
ATOM 1706 C C . LEU A 1 211 ? -10.118 2.278 19.535 1.00 98.62 211 LEU A C 1
ATOM 1708 O O . LEU A 1 211 ? -11.198 1.751 19.808 1.00 98.62 211 LEU A O 1
ATOM 1712 N N . HIS A 1 212 ? -9.962 3.086 18.488 1.00 98.69 212 HIS A N 1
ATOM 1713 C CA . HIS A 1 212 ? -11.034 3.401 17.552 1.00 98.69 212 HIS A CA 1
ATOM 1714 C C . HIS A 1 212 ? -11.492 2.164 16.766 1.00 98.69 212 HIS A C 1
ATOM 1716 O O . HIS A 1 212 ? -12.693 1.914 16.657 1.00 98.69 212 HIS A O 1
ATOM 1722 N N . ALA A 1 213 ? -10.570 1.316 16.299 1.00 97.81 213 ALA A N 1
ATOM 1723 C CA . ALA A 1 213 ? -10.898 0.038 15.660 1.00 97.81 213 ALA A CA 1
ATOM 1724 C C . ALA A 1 213 ? -11.716 -0.882 16.589 1.00 97.81 213 ALA A C 1
ATOM 1726 O O . ALA A 1 213 ? -12.680 -1.512 16.155 1.00 97.81 213 ALA A O 1
ATOM 1727 N N . GLN A 1 214 ? -11.427 -0.858 17.893 1.00 96.81 214 GLN A N 1
ATOM 1728 C CA . GLN A 1 214 ? -12.179 -1.579 18.929 1.00 96.81 214 GLN A CA 1
ATOM 1729 C C . GLN A 1 214 ? -13.498 -0.900 19.350 1.00 96.81 214 GLN A C 1
ATOM 1731 O O . GLN A 1 214 ? -14.205 -1.430 20.203 1.00 96.81 214 GLN A O 1
ATOM 1736 N N . GLY A 1 215 ? -13.828 0.278 18.809 1.00 96.81 215 GLY A N 1
ATOM 1737 C CA . GLY A 1 215 ? -15.010 1.054 19.206 1.00 96.81 215 GLY A CA 1
ATOM 1738 C C . GLY A 1 215 ? -14.906 1.706 20.591 1.00 96.81 215 GLY A C 1
ATOM 1739 O O . GLY A 1 215 ? -15.912 2.159 21.126 1.00 96.81 215 GLY A O 1
ATOM 1740 N N . LYS A 1 216 ? -13.704 1.754 21.178 1.00 98.12 216 LYS A N 1
ATOM 1741 C CA . LYS A 1 216 ? -13.428 2.359 22.495 1.00 98.12 216 LYS A CA 1
ATOM 1742 C C . LYS A 1 216 ? -13.126 3.858 22.424 1.00 98.12 216 LYS A C 1
ATOM 1744 O O . LYS A 1 216 ? -13.071 4.505 23.462 1.00 98.12 216 LYS A O 1
ATOM 1749 N N . LEU A 1 217 ? -12.896 4.383 21.222 1.00 98.50 217 LEU A N 1
ATOM 1750 C CA . LEU A 1 217 ? -12.683 5.801 20.947 1.00 98.50 217 LEU A CA 1
ATOM 1751 C C . LEU A 1 217 ? -13.580 6.201 19.775 1.00 98.50 217 LEU A C 1
ATOM 1753 O O . LEU A 1 217 ? -13.512 5.582 18.705 1.00 98.50 217 LEU A O 1
ATOM 1757 N N . SER A 1 218 ? -14.438 7.202 19.973 1.00 98.56 218 SER A N 1
ATOM 1758 C CA . SER A 1 218 ? -15.299 7.696 18.893 1.00 98.56 218 SER A CA 1
ATOM 1759 C C . SER A 1 218 ? -14.470 8.353 17.786 1.00 98.56 218 SER A C 1
ATOM 1761 O O . SER A 1 218 ? -13.329 8.771 18.001 1.00 98.56 218 SER A O 1
ATOM 1763 N N . PHE A 1 219 ? -15.036 8.451 16.584 1.00 98.69 219 PHE A N 1
ATOM 1764 C CA . PHE A 1 219 ? -14.376 9.150 15.483 1.00 98.69 219 PHE A CA 1
ATOM 1765 C C . PHE A 1 219 ? -14.186 10.642 15.797 1.00 98.69 219 PHE A C 1
ATOM 1767 O O . PHE A 1 219 ? -13.137 11.208 15.496 1.00 98.69 219 PHE A O 1
ATOM 1774 N N . GLU A 1 220 ? -15.166 11.272 16.448 1.00 98.44 220 GLU A N 1
ATOM 1775 C CA . GLU A 1 220 ? -15.114 12.676 16.854 1.00 98.44 220 GLU A CA 1
ATOM 1776 C C . GLU A 1 220 ? -13.959 12.940 17.827 1.00 98.44 220 GLU A C 1
ATOM 1778 O O . GLU A 1 220 ? -13.217 13.911 17.665 1.00 98.44 220 GLU A O 1
ATOM 1783 N N . GLU A 1 221 ? -13.772 12.065 18.818 1.00 98.44 221 GLU A N 1
ATOM 1784 C CA . GLU A 1 221 ? -12.657 12.156 19.763 1.00 98.44 221 GLU A CA 1
ATOM 1785 C C . GLU A 1 221 ? -11.317 11.861 19.090 1.00 98.44 221 GLU A C 1
ATOM 1787 O O . GLU A 1 221 ? -10.360 12.608 19.304 1.00 98.44 221 GLU A O 1
ATOM 1792 N N . LEU A 1 222 ? -11.245 10.822 18.249 1.00 98.62 222 LEU A N 1
ATOM 1793 C CA . LEU A 1 222 ? -10.035 10.493 17.496 1.00 98.62 222 LEU A CA 1
ATOM 1794 C C . LEU A 1 222 ? -9.576 11.704 16.678 1.00 98.62 222 LEU A C 1
ATOM 1796 O O . LEU A 1 222 ? -8.455 12.183 16.865 1.00 98.62 222 LEU A O 1
ATOM 1800 N N . LEU A 1 223 ? -10.473 12.251 15.852 1.00 98.31 223 LEU A N 1
ATOM 1801 C CA . LEU A 1 223 ? -10.187 13.378 14.970 1.00 98.31 223 LEU A CA 1
ATOM 1802 C C . LEU A 1 223 ? -9.827 14.650 15.745 1.00 98.31 223 LEU A C 1
ATOM 1804 O O . LEU A 1 223 ? -8.934 15.385 15.329 1.00 98.31 223 LEU A O 1
ATOM 1808 N N . LYS A 1 224 ? -10.480 14.910 16.886 1.00 98.06 224 LYS A N 1
ATOM 1809 C CA . LYS A 1 224 ? -10.159 16.058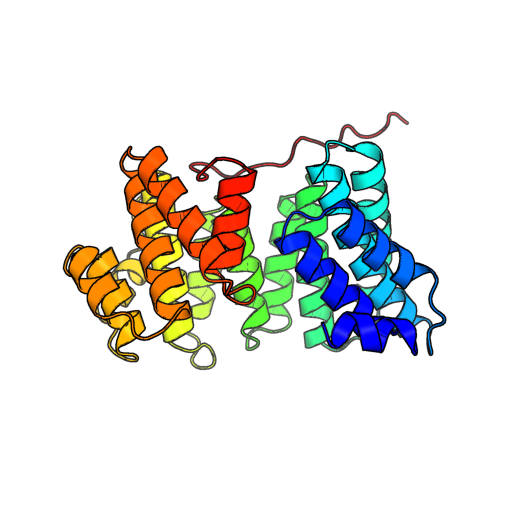 17.750 1.00 98.06 224 LYS A CA 1
ATOM 1810 C C . LYS A 1 224 ? -8.723 16.007 18.273 1.00 98.06 224 LYS A C 1
ATOM 1812 O O . LYS A 1 224 ? -8.136 17.054 18.532 1.00 98.06 224 LYS A O 1
ATOM 1817 N N . THR A 1 225 ? -8.175 14.808 18.458 1.00 96.88 225 THR A N 1
ATOM 1818 C CA . THR A 1 225 ? -6.817 14.627 18.982 1.00 96.88 225 THR A CA 1
ATOM 1819 C C . THR A 1 225 ? -5.741 14.468 17.910 1.00 96.88 225 THR A C 1
ATOM 1821 O O . THR A 1 225 ? -4.584 14.302 18.289 1.00 96.88 225 THR A O 1
ATOM 1824 N N . ALA A 1 226 ? -6.107 14.514 16.624 1.00 97.81 226 ALA A N 1
ATOM 1825 C CA . ALA A 1 226 ? -5.170 14.473 15.506 1.00 97.81 226 ALA A CA 1
ATOM 1826 C C . ALA A 1 226 ? -4.425 15.814 15.377 1.00 97.81 226 ALA A C 1
ATOM 1828 O O . ALA A 1 226 ? -5.038 16.862 15.135 1.00 97.81 226 ALA A O 1
ATOM 1829 N N . ALA A 1 227 ? -3.108 15.785 15.542 1.00 97.06 227 ALA A N 1
ATOM 1830 C CA . ALA A 1 227 ? -2.225 16.940 15.599 1.00 97.06 227 ALA A CA 1
ATOM 1831 C C . ALA A 1 227 ? -1.832 17.467 14.212 1.00 97.06 227 ALA A C 1
ATOM 1833 O O . ALA A 1 227 ? -1.687 18.679 14.034 1.00 97.06 227 ALA A O 1
ATOM 1834 N N . ASP A 1 228 ? -1.701 16.586 13.220 1.00 97.50 228 ASP A N 1
ATOM 1835 C CA . ASP A 1 228 ? -1.163 16.924 11.902 1.00 97.50 228 ASP A CA 1
ATOM 1836 C C . ASP A 1 228 ? -1.998 16.337 10.739 1.00 97.50 228 ASP A C 1
ATOM 1838 O O . ASP A 1 228 ? -2.983 15.622 10.963 1.00 97.50 228 ASP A O 1
ATOM 1842 N N . PRO A 1 229 ? -1.700 16.704 9.474 1.00 97.94 229 PRO A N 1
ATOM 1843 C CA . PRO A 1 229 ? -2.415 16.175 8.314 1.00 97.94 229 PRO A CA 1
ATOM 1844 C C . PRO A 1 229 ? -2.318 14.653 8.140 1.00 97.94 229 PRO A C 1
ATOM 1846 O O . PRO A 1 229 ? -3.271 14.071 7.629 1.00 97.94 229 PRO A O 1
ATOM 1849 N N . GLY A 1 230 ? -1.225 14.018 8.569 1.00 98.06 230 GLY A N 1
ATOM 1850 C CA . GLY A 1 230 ? -1.031 12.568 8.527 1.00 98.06 230 GLY A CA 1
ATOM 1851 C C . GLY A 1 230 ? -1.957 11.843 9.495 1.00 98.06 230 GLY A C 1
ATOM 1852 O O . GLY A 1 230 ? -2.730 10.985 9.077 1.00 98.06 230 GLY A O 1
ATOM 1853 N N . GLU A 1 231 ? -1.991 12.271 10.756 1.00 98.50 231 GLU A N 1
ATOM 1854 C CA . GLU A 1 231 ? -2.926 11.724 11.750 1.00 98.50 231 GLU A CA 1
ATOM 1855 C C . GLU A 1 231 ? -4.392 11.923 11.309 1.00 98.50 231 GLU A C 1
ATOM 1857 O O . GLU A 1 231 ? -5.239 11.038 11.440 1.00 98.50 231 GLU A O 1
ATOM 1862 N N . LYS A 1 232 ? -4.714 13.070 10.695 1.00 98.69 232 LYS A N 1
ATOM 1863 C CA . LYS A 1 232 ? -6.046 13.291 10.103 1.00 98.69 232 LYS A CA 1
ATOM 1864 C C . LYS A 1 232 ? -6.329 12.337 8.944 1.00 98.69 232 LYS A C 1
ATOM 1866 O O . LYS A 1 232 ? -7.449 11.838 8.856 1.00 98.69 232 LYS A O 1
ATOM 1871 N N . ALA A 1 233 ? -5.352 12.095 8.069 1.00 98.81 233 ALA A N 1
ATOM 1872 C CA . ALA A 1 233 ? -5.480 11.159 6.956 1.00 98.81 233 ALA A CA 1
ATOM 1873 C C . ALA A 1 233 ? -5.811 9.753 7.471 1.00 98.81 233 ALA A C 1
ATOM 1875 O O . ALA A 1 233 ? -6.790 9.157 7.028 1.00 98.81 233 ALA A O 1
ATOM 1876 N N . GLU A 1 234 ? -5.084 9.271 8.476 1.00 98.75 234 GLU A N 1
ATOM 1877 C CA . GLU A 1 234 ? -5.336 7.967 9.092 1.00 98.75 234 GLU A CA 1
ATOM 1878 C C . GLU A 1 234 ? -6.712 7.905 9.768 1.00 98.75 234 GLU A C 1
ATOM 1880 O O . GLU A 1 234 ? -7.485 6.977 9.522 1.00 98.75 234 GLU A O 1
ATOM 1885 N N . ALA A 1 235 ? -7.084 8.922 10.553 1.00 98.88 235 ALA A N 1
ATOM 1886 C CA . ALA A 1 235 ? -8.397 8.973 11.197 1.00 98.88 235 ALA A CA 1
ATOM 1887 C C . ALA A 1 235 ? -9.550 8.932 10.179 1.00 98.88 235 ALA A C 1
ATOM 1889 O O . ALA A 1 235 ? -10.524 8.200 10.370 1.00 98.88 235 ALA A O 1
ATOM 1890 N N . TYR A 1 236 ? -9.443 9.696 9.086 1.00 98.94 236 TYR A N 1
ATOM 1891 C CA . TYR A 1 236 ? -10.421 9.657 8.000 1.00 98.94 236 TYR A CA 1
ATOM 1892 C C . TYR A 1 236 ? -10.440 8.309 7.290 1.00 98.94 236 TYR A C 1
ATOM 1894 O O . TYR A 1 236 ? -11.522 7.817 6.972 1.00 98.94 236 TYR A O 1
ATOM 1902 N N . PHE A 1 237 ? -9.277 7.705 7.060 1.00 98.94 237 PHE A N 1
ATOM 1903 C CA . PHE A 1 237 ? -9.175 6.421 6.388 1.00 98.94 237 PHE A CA 1
ATOM 1904 C C . PHE A 1 237 ? -9.883 5.321 7.179 1.00 98.94 237 PHE A C 1
ATOM 1906 O O . PHE A 1 237 ? -10.843 4.736 6.676 1.00 98.94 237 PHE A O 1
ATOM 1913 N N . TYR A 1 238 ? -9.490 5.087 8.434 1.00 98.75 238 TYR A N 1
ATOM 1914 C CA . TYR A 1 238 ? -10.026 3.976 9.227 1.00 98.75 238 TYR A CA 1
ATOM 1915 C C . TYR A 1 238 ? -11.528 4.124 9.529 1.00 98.75 238 TYR A C 1
ATOM 1917 O O . TYR A 1 238 ? -12.271 3.142 9.443 1.00 98.75 238 TYR A O 1
ATOM 1925 N N . GLU A 1 239 ? -12.017 5.341 9.790 1.00 98.81 239 GLU A N 1
ATOM 1926 C CA . GLU A 1 239 ? -13.463 5.579 9.911 1.00 98.81 239 GLU A CA 1
ATOM 1927 C C . GLU A 1 239 ? -14.174 5.434 8.553 1.00 98.81 239 GLU A C 1
ATOM 1929 O O . GLU A 1 239 ? -15.283 4.898 8.477 1.00 98.81 239 GLU A O 1
ATOM 1934 N N . GLY A 1 240 ? -13.541 5.875 7.462 1.00 98.75 240 GLY A N 1
ATOM 1935 C CA . GLY A 1 240 ? -14.050 5.725 6.101 1.00 98.75 240 GLY A CA 1
ATOM 1936 C C . GLY A 1 240 ? -14.315 4.264 5.748 1.00 98.75 240 GLY A C 1
ATOM 1937 O O . GLY A 1 240 ? -15.416 3.925 5.301 1.00 98.75 240 GLY A O 1
ATOM 1938 N N . LEU A 1 241 ? -13.350 3.391 6.044 1.00 98.62 241 LEU A N 1
ATOM 1939 C CA . LEU A 1 241 ? -13.481 1.944 5.893 1.00 98.62 241 LEU A CA 1
ATOM 1940 C C . LEU A 1 241 ? -14.641 1.391 6.729 1.00 98.62 241 LEU A C 1
ATOM 1942 O O . LEU A 1 241 ? -15.528 0.725 6.183 1.00 98.62 241 LEU A O 1
ATOM 1946 N N . ARG A 1 242 ? -14.699 1.737 8.026 1.00 98.38 242 ARG A N 1
ATOM 1947 C CA . ARG A 1 242 ? -15.773 1.321 8.947 1.00 98.38 242 ARG A CA 1
ATOM 1948 C C . ARG A 1 242 ? -17.154 1.717 8.423 1.00 98.38 242 ARG A C 1
ATOM 1950 O O . ARG A 1 242 ? -18.055 0.874 8.399 1.00 98.38 242 ARG A O 1
ATOM 1957 N N . ARG A 1 243 ? -17.341 2.969 7.992 1.00 98.44 243 ARG A N 1
ATOM 1958 C CA . ARG A 1 243 ? -18.618 3.458 7.441 1.00 98.44 243 ARG A CA 1
ATOM 1959 C C . ARG A 1 243 ? -19.001 2.722 6.172 1.00 98.44 243 ARG A C 1
ATOM 1961 O O . ARG A 1 243 ? -20.145 2.282 6.060 1.00 98.44 243 ARG A O 1
ATOM 1968 N N . TRP A 1 244 ? -18.056 2.556 5.247 1.00 97.88 244 TRP A N 1
ATOM 1969 C CA . TRP A 1 244 ? -18.336 1.914 3.969 1.00 97.88 244 TRP A CA 1
ATOM 1970 C C . TRP A 1 244 ? -18.760 0.455 4.166 1.00 97.88 244 TRP A C 1
ATOM 1972 O O . TRP A 1 244 ? -19.822 0.056 3.678 1.00 97.88 244 TRP A O 1
ATOM 1982 N N . ARG A 1 245 ? -18.009 -0.331 4.951 1.00 96.56 245 ARG A N 1
ATOM 1983 C CA . ARG A 1 245 ? -18.365 -1.738 5.209 1.00 96.56 245 ARG A CA 1
ATOM 1984 C C . ARG A 1 245 ? -19.663 -1.898 6.006 1.00 96.56 245 ARG A C 1
ATOM 1986 O O . ARG A 1 245 ? -20.381 -2.865 5.783 1.00 96.56 245 ARG A O 1
ATOM 1993 N N . SER A 1 246 ? -20.015 -0.927 6.853 1.00 95.62 246 SER A N 1
ATOM 1994 C CA . SER A 1 246 ? -21.240 -0.945 7.677 1.00 95.62 246 SER A CA 1
ATOM 1995 C C . SER A 1 246 ? -22.486 -0.397 6.960 1.00 95.62 246 SER A C 1
ATOM 1997 O O . SER A 1 246 ? -23.476 -0.061 7.603 1.00 95.62 246 SER A O 1
ATOM 1999 N N . GLY A 1 247 ? -22.448 -0.275 5.628 1.00 96.00 247 GLY A N 1
ATOM 2000 C CA . GLY A 1 247 ? -23.594 0.123 4.803 1.00 96.00 247 GLY A CA 1
ATOM 2001 C C . GLY A 1 247 ? -23.685 1.619 4.486 1.00 96.00 247 GLY A C 1
ATOM 2002 O O . GLY A 1 247 ? -24.489 2.011 3.644 1.00 96.00 247 GLY A O 1
ATOM 2003 N N . ASN A 1 248 ? -22.826 2.463 5.064 1.00 97.81 248 ASN A N 1
ATOM 2004 C CA . ASN A 1 248 ? -22.732 3.884 4.725 1.00 97.81 248 ASN A CA 1
ATOM 2005 C C . ASN A 1 248 ? -21.616 4.137 3.696 1.00 97.81 248 ASN A C 1
ATOM 2007 O O . ASN A 1 248 ? -20.622 4.812 3.970 1.00 97.81 248 ASN A O 1
ATOM 2011 N N . ALA A 1 249 ? -21.786 3.595 2.488 1.00 97.31 249 ALA A N 1
ATOM 2012 C CA . ALA A 1 249 ? -20.813 3.732 1.402 1.00 97.31 249 ALA A CA 1
ATOM 2013 C C . ALA A 1 249 ? -20.556 5.196 1.006 1.00 97.31 249 ALA A C 1
ATOM 2015 O O . ALA A 1 249 ? -19.419 5.576 0.737 1.00 97.31 249 ALA A O 1
ATOM 2016 N N . LYS A 1 250 ? -21.601 6.037 1.013 1.00 98.19 250 LYS A N 1
ATOM 2017 C CA . LYS A 1 250 ? -21.473 7.470 0.717 1.00 98.19 250 LYS A CA 1
ATOM 2018 C C . LYS A 1 250 ? -20.560 8.161 1.732 1.00 98.19 250 LYS A C 1
ATOM 2020 O O . LYS A 1 250 ? -19.572 8.765 1.333 1.00 98.19 250 LYS A O 1
ATOM 2025 N N . GLY A 1 251 ? -20.853 8.017 3.025 1.00 98.38 251 GLY A N 1
ATOM 2026 C CA . GLY A 1 251 ? -20.047 8.619 4.087 1.00 98.38 251 GLY A CA 1
ATOM 2027 C C . GLY A 1 251 ? -18.632 8.045 4.164 1.00 98.38 251 GLY A C 1
ATOM 2028 O O . GLY A 1 251 ? -17.703 8.777 4.486 1.00 98.38 251 GLY A O 1
ATOM 2029 N N . GLY A 1 252 ? -18.450 6.763 3.833 1.00 98.62 252 GLY A N 1
ATOM 2030 C CA . GLY A 1 252 ? -17.124 6.156 3.717 1.00 98.62 252 GLY A CA 1
ATOM 2031 C C . GLY A 1 252 ? -16.276 6.814 2.628 1.00 98.62 252 GLY A C 1
ATOM 2032 O O . GLY A 1 252 ? -15.170 7.274 2.901 1.00 98.62 252 GLY A O 1
ATOM 2033 N N . ARG A 1 253 ? -16.826 6.955 1.415 1.00 98.62 253 ARG A N 1
ATOM 2034 C CA . ARG A 1 253 ? -16.143 7.627 0.295 1.00 98.62 253 ARG A CA 1
ATOM 2035 C C . ARG A 1 253 ? -15.854 9.099 0.560 1.00 98.62 253 ARG A C 1
ATOM 2037 O O . ARG A 1 253 ? -14.771 9.558 0.224 1.00 98.62 253 ARG A O 1
ATOM 2044 N N . GLU A 1 254 ? -16.779 9.827 1.183 1.00 98.75 254 GLU A N 1
ATOM 2045 C CA . GLU A 1 254 ? -16.549 11.225 1.580 1.00 98.75 254 GLU A CA 1
ATOM 2046 C C . GLU A 1 254 ? -15.342 11.357 2.521 1.00 98.75 254 GLU A C 1
ATOM 2048 O O . GLU A 1 254 ? -14.580 12.317 2.424 1.00 98.75 254 GLU A O 1
ATOM 2053 N N . LEU A 1 255 ? -15.135 10.391 3.421 1.00 98.88 255 LEU A N 1
ATOM 2054 C CA . LEU A 1 255 ? -13.954 10.376 4.281 1.00 98.88 255 LEU A CA 1
ATOM 2055 C C . LEU A 1 255 ? -12.686 9.997 3.513 1.00 98.88 255 LEU A C 1
ATOM 2057 O O . LEU A 1 255 ? -11.676 10.670 3.689 1.00 98.88 255 LEU A O 1
ATOM 2061 N N . LEU A 1 256 ? -12.733 9.020 2.603 1.00 98.81 256 LEU A N 1
ATOM 2062 C CA . LEU A 1 256 ? -11.579 8.711 1.748 1.00 98.81 256 LEU A CA 1
ATOM 2063 C C . LEU A 1 256 ? -11.189 9.898 0.852 1.00 98.81 256 LEU A C 1
ATOM 2065 O O . LEU A 1 256 ? -10.010 10.175 0.674 1.00 98.81 256 LEU A O 1
ATOM 2069 N N . GLN A 1 257 ? -12.150 10.683 0.364 1.00 98.69 257 GLN A N 1
ATOM 2070 C CA . GLN A 1 257 ? -11.859 11.934 -0.347 1.00 98.69 257 GLN A CA 1
ATOM 2071 C C . GLN A 1 257 ? -11.135 12.950 0.548 1.00 98.69 257 GLN A C 1
ATOM 2073 O O . GLN A 1 257 ? -10.248 13.664 0.080 1.00 98.69 257 GLN A O 1
ATOM 2078 N N . LYS A 1 258 ? -11.453 12.998 1.850 1.00 98.75 258 LYS A N 1
ATOM 2079 C CA . LYS A 1 258 ? -10.697 13.818 2.809 1.00 98.75 258 LYS A CA 1
ATOM 2080 C C . LYS A 1 258 ? -9.282 13.297 3.036 1.00 98.75 258 LYS A C 1
ATOM 2082 O O . LYS A 1 258 ? -8.403 14.127 3.245 1.00 98.75 258 LYS A O 1
ATOM 2087 N N . VAL A 1 259 ? -9.047 11.982 2.957 1.00 98.81 259 VAL A N 1
ATOM 2088 C CA . VAL A 1 259 ? -7.686 11.410 2.954 1.00 98.81 259 VAL A CA 1
ATOM 2089 C C . VAL A 1 259 ? -6.889 12.010 1.798 1.00 98.81 259 VAL A C 1
ATOM 2091 O O . VAL A 1 259 ? -5.827 12.584 2.030 1.00 98.81 259 VAL A O 1
ATOM 2094 N N . ILE A 1 260 ? -7.441 11.995 0.580 1.00 98.25 260 ILE A N 1
ATOM 2095 C CA . ILE A 1 260 ? -6.790 12.578 -0.605 1.00 98.25 260 ILE A CA 1
ATOM 2096 C C . ILE A 1 260 ? -6.535 14.081 -0.423 1.00 98.25 260 ILE A C 1
ATOM 2098 O O . ILE A 1 260 ? -5.454 14.578 -0.742 1.00 98.25 260 ILE A O 1
ATOM 2102 N N . ALA A 1 261 ? -7.489 14.804 0.167 1.00 97.94 261 ALA A N 1
ATOM 2103 C CA . ALA A 1 261 ? -7.365 16.237 0.427 1.00 97.94 261 ALA A CA 1
ATOM 2104 C C . ALA A 1 261 ? -6.264 16.605 1.442 1.00 97.94 261 ALA A C 1
ATOM 2106 O O . ALA A 1 261 ? -5.865 17.768 1.492 1.00 97.94 261 ALA A O 1
ATOM 2107 N N . THR A 1 262 ? -5.750 15.656 2.236 1.00 97.69 262 THR A N 1
ATOM 2108 C CA . THR A 1 262 ? -4.607 15.921 3.131 1.00 97.69 262 THR A CA 1
ATOM 2109 C C . THR A 1 262 ? -3.290 16.096 2.373 1.00 97.69 262 THR A C 1
ATOM 2111 O O . THR A 1 262 ? -2.364 16.708 2.900 1.00 97.69 262 THR A O 1
ATOM 2114 N N . GLY A 1 263 ? -3.197 15.581 1.140 1.00 95.94 263 GLY A N 1
ATOM 2115 C CA . GLY A 1 263 ? -1.982 15.636 0.327 1.00 95.94 263 GLY A CA 1
ATOM 2116 C C . GLY A 1 263 ? -0.853 14.718 0.807 1.00 95.94 263 GLY A C 1
ATOM 2117 O O . GLY A 1 263 ? 0.268 14.851 0.320 1.00 95.94 263 GLY A O 1
ATOM 2118 N N . MET A 1 264 ? -1.127 13.785 1.727 1.00 96.62 264 MET A N 1
ATOM 2119 C CA . MET A 1 264 ? -0.144 12.850 2.289 1.00 96.62 264 MET A CA 1
ATOM 2120 C C . MET A 1 26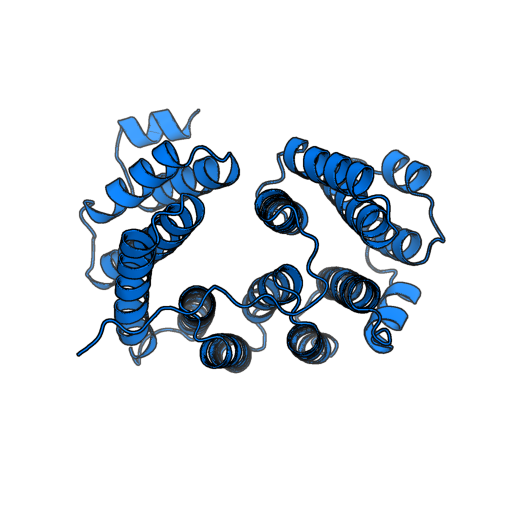4 ? 0.199 11.718 1.306 1.00 96.62 264 MET A C 1
ATOM 2122 O O . MET A 1 264 ? 0.005 10.543 1.586 1.00 96.62 264 MET A O 1
ATOM 2126 N N . MET A 1 265 ? 0.725 12.075 0.132 1.00 93.81 265 MET A N 1
ATOM 2127 C CA . MET A 1 265 ? 0.984 11.171 -0.998 1.00 93.81 265 MET A CA 1
ATOM 2128 C C . MET A 1 265 ? 1.967 10.030 -0.699 1.00 93.81 265 MET A C 1
ATOM 2130 O O . MET A 1 265 ? 2.095 9.130 -1.518 1.00 93.81 265 MET A O 1
ATOM 2134 N N . SER A 1 266 ? 2.697 10.064 0.415 1.00 92.69 266 SER A N 1
ATOM 2135 C CA . SER A 1 266 ? 3.613 8.992 0.824 1.00 92.69 266 SER A CA 1
ATOM 2136 C C . SER A 1 266 ? 3.001 8.014 1.834 1.00 92.69 266 SER A C 1
ATOM 2138 O O . SER A 1 266 ? 3.703 7.121 2.294 1.00 92.69 266 SER A O 1
ATOM 2140 N N . PHE A 1 267 ? 1.742 8.211 2.240 1.00 96.62 267 PHE A N 1
ATOM 2141 C CA . PHE A 1 267 ? 1.076 7.386 3.251 1.00 96.62 267 PHE A CA 1
ATOM 2142 C C . PHE A 1 267 ? 0.359 6.204 2.600 1.00 96.62 267 PHE A C 1
ATOM 2144 O O . PHE A 1 267 ? -0.231 6.346 1.526 1.00 96.62 267 PHE A O 1
ATOM 2151 N N . PHE A 1 268 ? 0.334 5.061 3.288 1.00 97.19 268 PHE A N 1
ATOM 2152 C CA . PHE A 1 268 ? -0.387 3.870 2.828 1.00 97.19 268 PHE A CA 1
ATOM 2153 C C . PHE A 1 268 ? -1.875 4.164 2.639 1.00 97.19 268 PHE A C 1
ATOM 2155 O O . PHE A 1 268 ? -2.471 3.799 1.630 1.00 97.19 268 PHE A O 1
ATOM 2162 N N . GLU A 1 269 ? -2.460 4.902 3.579 1.00 98.50 269 GLU A N 1
ATOM 2163 C CA . GLU A 1 269 ? -3.860 5.302 3.577 1.00 98.50 269 GLU A CA 1
ATOM 2164 C C . GLU A 1 269 ? -4.222 6.126 2.344 1.00 98.50 269 GLU A C 1
ATOM 2166 O O . GLU A 1 269 ? -5.331 5.990 1.829 1.00 98.50 269 GLU A O 1
ATOM 2171 N N . TYR A 1 270 ? -3.298 6.952 1.844 1.00 98.38 270 TYR A N 1
ATOM 2172 C CA . TYR A 1 270 ? -3.510 7.726 0.624 1.00 98.38 270 TYR A CA 1
ATOM 2173 C C . TYR A 1 270 ? -3.609 6.805 -0.593 1.00 98.38 270 TYR A C 1
ATOM 2175 O O . TYR A 1 270 ? -4.559 6.914 -1.367 1.00 98.38 270 TYR A O 1
ATOM 2183 N N . ASP A 1 271 ? -2.670 5.867 -0.730 1.00 96.94 271 ASP A N 1
ATOM 2184 C CA . ASP A 1 271 ? -2.633 4.941 -1.865 1.00 96.94 271 ASP A CA 1
ATOM 2185 C C . ASP A 1 271 ? -3.826 3.979 -1.859 1.00 96.94 271 ASP A C 1
ATOM 2187 O O . ASP A 1 271 ? -4.463 3.769 -2.893 1.00 96.94 271 ASP A O 1
ATOM 2191 N N . MET A 1 272 ? -4.208 3.468 -0.687 1.00 98.25 272 MET A N 1
ATOM 2192 C CA . MET A 1 272 ? -5.404 2.635 -0.544 1.00 98.25 272 MET A CA 1
ATOM 2193 C C . MET A 1 272 ? -6.686 3.427 -0.810 1.00 98.25 272 MET A C 1
ATOM 2195 O O . MET A 1 272 ? -7.587 2.933 -1.486 1.00 98.25 272 MET A O 1
ATOM 2199 N N . ALA A 1 273 ? -6.791 4.656 -0.289 1.00 98.50 273 ALA A N 1
ATOM 2200 C CA . ALA A 1 273 ? -7.953 5.506 -0.524 1.00 98.50 273 ALA A CA 1
ATOM 2201 C C . ALA A 1 273 ? -8.127 5.801 -2.013 1.00 98.50 273 ALA A C 1
ATOM 2203 O O . ALA A 1 273 ? -9.244 5.703 -2.520 1.00 98.50 273 ALA A O 1
ATOM 2204 N N . LEU A 1 274 ? -7.031 6.118 -2.708 1.00 96.75 274 LEU A N 1
ATOM 2205 C CA . LEU A 1 274 ? -7.032 6.349 -4.145 1.00 96.75 274 LEU A CA 1
ATOM 2206 C C . LEU A 1 274 ? -7.516 5.098 -4.888 1.00 96.75 274 LEU A C 1
ATOM 2208 O O . LEU A 1 274 ? -8.480 5.185 -5.645 1.00 96.75 274 LEU A O 1
ATOM 2212 N N . HIS A 1 275 ? -6.942 3.931 -4.584 1.00 95.56 275 HIS A N 1
ATOM 2213 C CA . HIS A 1 275 ? -7.345 2.657 -5.182 1.00 95.56 275 HIS A CA 1
ATOM 2214 C C . HIS A 1 275 ? -8.848 2.364 -5.008 1.00 95.56 275 HIS A C 1
ATOM 2216 O O . HIS A 1 275 ? -9.546 2.068 -5.979 1.00 95.56 275 HIS A O 1
ATOM 2222 N N . TYR A 1 276 ? -9.385 2.504 -3.790 1.00 97.56 276 TYR A N 1
ATOM 2223 C CA . TYR A 1 276 ? -10.806 2.245 -3.520 1.00 97.56 276 TYR A CA 1
ATOM 2224 C C . TYR A 1 276 ? -11.744 3.273 -4.162 1.00 97.56 276 TYR A C 1
ATOM 2226 O O . TYR A 1 276 ? -12.852 2.931 -4.579 1.00 97.56 276 TYR A O 1
ATOM 2234 N N . LEU A 1 277 ? -11.331 4.541 -4.237 1.00 97.06 277 LEU A N 1
ATOM 2235 C CA . LEU A 1 277 ? -12.107 5.588 -4.901 1.00 97.06 277 LEU A CA 1
ATOM 2236 C C . LEU A 1 277 ? -12.141 5.387 -6.419 1.00 97.06 277 LEU A C 1
ATOM 2238 O O . LEU A 1 277 ? -13.206 5.548 -7.011 1.00 97.06 277 LEU A O 1
ATOM 2242 N N . GLU A 1 278 ? -11.020 4.993 -7.024 1.00 92.69 278 GLU A N 1
ATOM 2243 C CA . GLU A 1 278 ? -10.912 4.698 -8.457 1.00 92.69 278 GLU A CA 1
ATOM 2244 C C . GLU A 1 278 ? -11.765 3.493 -8.860 1.00 92.69 278 GLU A C 1
ATOM 2246 O O . GLU A 1 278 ? -12.531 3.571 -9.820 1.00 92.69 278 GLU A O 1
ATOM 2251 N N . ALA A 1 279 ? -11.701 2.404 -8.089 1.00 92.12 279 ALA A N 1
ATOM 2252 C CA . ALA A 1 279 ? -12.571 1.246 -8.290 1.00 92.12 279 ALA A CA 1
ATOM 2253 C C . ALA A 1 279 ? -14.042 1.543 -7.933 1.00 92.12 279 ALA A C 1
ATOM 2255 O O . ALA A 1 279 ? -14.940 0.788 -8.304 1.00 92.12 279 ALA A O 1
ATOM 2256 N N . ASN A 1 280 ? -14.293 2.630 -7.188 1.00 94.94 280 ASN A N 1
ATOM 2257 C CA . ASN A 1 280 ? -15.558 2.916 -6.510 1.00 94.94 280 ASN A CA 1
ATOM 2258 C C . ASN A 1 280 ? -16.081 1.693 -5.729 1.00 94.94 280 ASN A C 1
ATOM 2260 O O . ASN A 1 280 ? -17.286 1.445 -5.622 1.00 94.94 280 ASN A O 1
ATOM 2264 N N . GLU A 1 281 ? -15.154 0.926 -5.165 1.00 93.75 281 GLU A N 1
ATOM 2265 C CA . GLU A 1 281 ? -15.417 -0.357 -4.540 1.00 93.75 281 GLU A CA 1
ATOM 2266 C C . GLU A 1 281 ? -14.515 -0.540 -3.323 1.00 93.75 281 GLU A C 1
ATOM 2268 O O . GLU A 1 281 ? -13.340 -0.177 -3.324 1.00 93.75 281 GLU A O 1
ATOM 2273 N N . LEU A 1 282 ? -15.091 -1.143 -2.284 1.00 94.81 282 LEU A N 1
ATOM 2274 C CA . LEU A 1 282 ? -14.339 -1.694 -1.174 1.00 94.81 282 LEU A CA 1
ATOM 2275 C C . LEU A 1 282 ? -14.367 -3.226 -1.300 1.00 94.81 282 LEU A C 1
ATOM 2277 O O . LEU A 1 282 ? -15.434 -3.798 -1.053 1.00 94.81 282 LEU A O 1
ATOM 2281 N N . PRO A 1 283 ? -13.255 -3.888 -1.680 1.00 93.56 283 PRO A N 1
ATOM 2282 C CA . PRO A 1 283 ? -13.265 -5.305 -2.026 1.00 93.56 283 PRO A CA 1
ATOM 2283 C C . PRO A 1 283 ? -13.805 -6.180 -0.891 1.00 93.56 283 PRO A C 1
ATOM 2285 O O . PRO A 1 283 ? -13.316 -6.134 0.244 1.00 93.56 283 PRO A O 1
ATOM 2288 N N . ARG A 1 284 ? -14.819 -6.988 -1.215 1.00 94.44 284 ARG A N 1
ATOM 2289 C CA . ARG A 1 284 ? -15.416 -8.005 -0.324 1.00 94.44 284 ARG A CA 1
ATOM 2290 C C . ARG A 1 284 ? -15.079 -9.434 -0.739 1.00 94.44 284 ARG A C 1
ATOM 2292 O O . ARG A 1 284 ? -15.453 -10.379 -0.057 1.00 94.44 284 ARG A O 1
ATOM 2299 N N . GLU A 1 285 ? -14.364 -9.573 -1.839 1.00 94.12 285 GLU A N 1
ATOM 2300 C CA . GLU A 1 285 ? -13.839 -10.819 -2.367 1.00 94.12 285 GLU A CA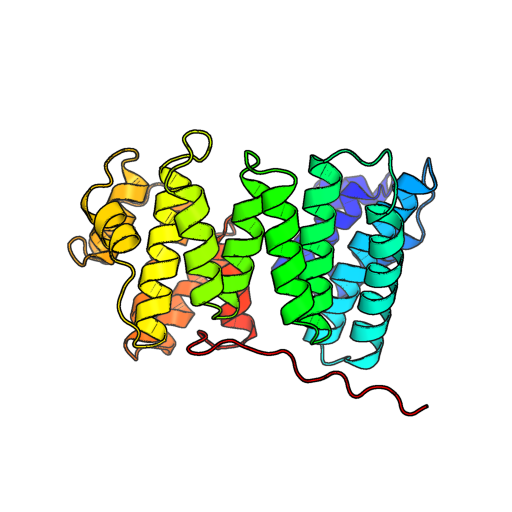 1
ATOM 2301 C C . GLU A 1 285 ? -12.528 -10.516 -3.108 1.00 94.12 285 GLU A C 1
ATOM 2303 O O . GLU A 1 285 ? -12.294 -9.353 -3.464 1.00 94.12 285 GLU A O 1
ATOM 2308 N N . PRO A 1 286 ? -11.654 -11.516 -3.316 1.00 94.94 286 PRO A N 1
ATOM 2309 C CA . PRO A 1 286 ? -10.433 -11.333 -4.088 1.00 94.94 286 PRO A CA 1
ATOM 2310 C C . PRO A 1 286 ? -10.740 -10.850 -5.508 1.00 94.94 286 PRO A C 1
ATOM 2312 O O . PRO A 1 286 ? -11.350 -11.561 -6.311 1.00 94.94 286 PRO A O 1
ATOM 2315 N N . GLN A 1 287 ? -10.294 -9.640 -5.835 1.00 91.38 287 GLN A N 1
ATOM 2316 C CA . GLN A 1 287 ? -10.467 -9.069 -7.162 1.00 91.38 287 GLN A CA 1
ATOM 2317 C C . GLN A 1 287 ? -9.487 -9.726 -8.130 1.00 91.38 287 GLN A C 1
ATOM 2319 O O . GLN A 1 287 ? -8.275 -9.766 -7.903 1.00 91.38 287 GLN A O 1
ATOM 2324 N N . ARG A 1 288 ? -10.010 -10.243 -9.241 1.00 85.25 288 ARG A N 1
ATOM 2325 C CA . ARG A 1 288 ? -9.194 -10.755 -10.343 1.00 85.25 288 ARG A CA 1
ATOM 2326 C C . ARG A 1 288 ? -9.257 -9.767 -11.502 1.00 85.25 288 ARG A C 1
ATOM 2328 O O . ARG A 1 288 ? -10.363 -9.442 -11.942 1.00 85.25 288 ARG A O 1
ATOM 2335 N N . PRO A 1 289 ? -8.116 -9.302 -12.028 1.00 81.88 289 PRO A N 1
ATOM 2336 C CA . PRO A 1 289 ? -8.131 -8.504 -13.240 1.00 81.88 289 PRO A CA 1
ATOM 2337 C C . PRO A 1 289 ? -8.718 -9.319 -14.395 1.00 81.88 289 PRO A C 1
ATOM 2339 O O . PRO A 1 289 ? -8.582 -10.544 -14.462 1.00 81.88 289 PRO A O 1
ATOM 2342 N N . ALA A 1 290 ? -9.433 -8.634 -15.288 1.00 68.06 290 ALA A N 1
ATOM 2343 C CA . ALA A 1 290 ? -10.144 -9.285 -16.380 1.00 68.06 290 ALA A CA 1
ATOM 2344 C C . ALA A 1 290 ? -9.168 -10.119 -17.228 1.00 68.06 290 ALA A C 1
ATOM 2346 O O . ALA A 1 290 ? -8.160 -9.565 -17.678 1.00 68.06 290 ALA A O 1
ATOM 2347 N N . PRO A 1 291 ? -9.475 -11.402 -17.515 1.00 56.16 291 PRO A N 1
ATOM 2348 C CA . PRO A 1 291 ? -8.540 -12.298 -18.175 1.00 56.16 291 PRO A CA 1
ATOM 2349 C C . PRO A 1 291 ? -8.031 -11.681 -19.475 1.00 56.16 291 PRO A C 1
ATOM 2351 O O . PRO A 1 291 ? -8.787 -11.135 -20.295 1.00 56.16 291 PRO A O 1
ATOM 2354 N N . VAL A 1 292 ? -6.720 -11.744 -19.650 1.00 52.09 292 VAL A N 1
ATOM 2355 C CA . VAL A 1 292 ? -6.080 -11.434 -20.917 1.00 52.09 292 VAL A CA 1
ATOM 2356 C C . VAL A 1 292 ? -6.437 -12.582 -21.850 1.00 52.09 292 VAL A C 1
ATOM 2358 O O . VAL A 1 292 ? -5.980 -13.710 -21.671 1.00 52.09 292 VAL A O 1
ATOM 2361 N N . LYS A 1 293 ? -7.326 -12.339 -22.822 1.00 46.41 293 LYS A N 1
ATOM 2362 C CA . LYS A 1 293 ? -7.549 -13.328 -23.880 1.00 46.41 293 LYS A CA 1
ATOM 2363 C C . LYS A 1 293 ? -6.203 -13.515 -24.566 1.00 46.41 293 LYS A C 1
ATOM 2365 O O . LYS A 1 293 ? -5.691 -12.560 -25.146 1.00 46.41 293 LYS A O 1
ATOM 2370 N N . ALA A 1 294 ? -5.634 -14.716 -24.474 1.00 40.94 294 ALA A N 1
ATOM 2371 C CA . ALA A 1 294 ? -4.467 -15.070 -25.262 1.00 40.94 294 ALA A CA 1
ATOM 2372 C C . ALA A 1 294 ? -4.784 -14.715 -26.718 1.00 40.94 294 ALA A C 1
ATOM 2374 O O . ALA A 1 294 ? -5.787 -15.190 -27.260 1.00 40.94 294 ALA A O 1
ATOM 2375 N N . ALA A 1 295 ? -3.988 -13.823 -27.312 1.00 38.72 295 ALA A N 1
ATOM 2376 C CA . ALA A 1 295 ? -4.064 -13.577 -28.739 1.00 38.72 295 ALA A CA 1
ATOM 2377 C C . ALA A 1 295 ? -3.957 -14.947 -29.418 1.00 38.72 295 ALA A C 1
ATOM 2379 O O . ALA A 1 295 ? -3.030 -15.710 -29.132 1.00 38.72 295 ALA A O 1
ATOM 2380 N N . GLY A 1 296 ? -4.981 -15.292 -30.202 1.00 33.81 296 GLY A N 1
ATOM 2381 C CA . GLY A 1 296 ? -5.014 -16.538 -30.954 1.00 33.81 296 GLY A CA 1
ATOM 2382 C C . GLY A 1 296 ? -3.708 -16.696 -31.724 1.00 33.81 296 GLY A C 1
ATOM 2383 O O . GLY A 1 296 ? -3.206 -15.725 -32.289 1.00 33.81 296 GLY A O 1
ATOM 2384 N N . ARG A 1 297 ? -3.155 -17.907 -31.648 1.00 33.16 297 ARG A N 1
ATOM 2385 C CA . ARG A 1 297 ? -2.016 -18.348 -32.453 1.00 33.16 297 ARG A CA 1
ATOM 2386 C C . ARG A 1 297 ? -2.271 -18.133 -33.940 1.00 33.16 297 ARG A C 1
ATOM 2388 O O . ARG A 1 297 ? -3.443 -18.301 -34.346 1.00 33.16 297 ARG A O 1
#

Foldseek 3Di:
DVLVVVVVVPDDLVSLLVQLLLCVLVVVLVSNLVSLVVNQPDDDPDPLRNLVSLLSSLLSQLVSCVLVVVNVSSLVSLVVSLVSLVVVLPDPPQQLLRNLVSLQSNLVSCQQQQVNVSSLVSLVVSCVSCVLDVVSLVSVLLVCLLQLNQVSLVVSLVSCVPDPSDDLLSNLVSLLSNQLSCLLQVHDGDPSSLVSLVPDDPDDLSVQVSCVSVVNAPLVRQCVPQDALLSLLSSLQSVLSVCCSVPNLVSSLVSLVSNSVSVPSVDSSSVSSSSCVSVVDNDNHRDGNDHDDPDDD

Sequence (297 aa):
ALLDRSLKIEPVPNSLFLLGTIELKRDHLDAAVQAFEGMIDLPFESQLSRLRWEIAAHAHLGQIFLRQGKKAPGEEHLRVALRQLNSLIAFPSLEDDERSAHLIERGKILFALGDVELAMADFRQARLTTPDLPDAYTTPMLFVVSHGYYDEAREIYHQVLGRDEIRETLKLYFSLWIVDLALRQGREEDREAAAFLRTYKADPWPQKLALHAQGKLSFEELLKTAADPGEKAEAYFYEGLRRWRSGNAKGGRELLQKVIATGMMSFFEYDMALHYLEANELPREPQRPAPVKAAGR